Protein AF-A0AA88XK25-F1 (afdb_monomer)

Mean predicted aligned error: 12.65 Å

Sequence (326 aa):
MGSEFLQSARGGDDGVQVFMLKKVAKYQMLDHLKAALVYSKVYHSYWSSNWEAVCRFFSVGDEVIRRVVFERRKLNAQNHTCTHMKVLGNHFKGSLVPPEKLRFDFADEKPVKPDEAEENLAILNKQIEDELDVFSKEVKLKEAKRVKGLRVVPEEFYPDPVRVVAIENDTWLSLSTKLCGVTDISNTREAAAFALLSEKGVAKDISRVTAVTKACAFKAKELAYSLEQEVHEASTAQGSRQLEDKEISVMANIPTADKADLKAKILLLRHIGIKENKKIAHENIVKAVKVLSEMADLLVEKSSVFSNVSVGSDTAATREAVVGVI

Radius of gyration: 30.41 Å; Cα contacts (8 Å, |Δi|>4): 501; chains: 1; bounding box: 66×51×95 Å

Foldseek 3Di:
DDPPDQFACPQQEQGWWKWKDQPVDIGTDRGHDPPPDDDDPDDDDDDDDDDDRPDDDDDPPGDIDIDTPVVFLLLQQLQVLLVLQQADEDAWQGKHRGSQKIKTKYFAQDDDDPVNNVVSQVSSVVQLVVFKFKDKDWDAPVVLVPQPLEDENPPDDADPGWMWMDTRDPSNNDNSIYGDPGHHDGISPSQVAKFWQDWDDPDNRMIMTMIGTDPLRVVQAVLLVVLVVVLVVLVPPPDDPQDDCVSVVNSNSHGPVSNPVSVVSNVVSNVVNVVVVVVLLVVLLVQLLVVVQVVVVVCVPPVDDDDDRPSPPSVVSNVNSVVVND

Organism: NCBI:txid1293975

Solvent-accessible surface area (backbone atoms only — not comparable to full-atom values): 18667 Å² total; per-residue (Å²): 136,81,85,84,76,83,55,54,42,46,95,25,42,62,31,46,45,34,30,45,31,41,101,87,50,86,44,82,40,75,62,29,65,77,93,68,87,67,84,86,81,77,79,89,80,90,82,77,98,82,71,88,80,78,84,72,85,85,57,96,87,64,69,66,46,79,44,74,50,61,70,54,48,51,38,22,8,32,34,44,41,55,68,45,42,68,51,86,67,87,41,56,75,50,43,43,17,43,65,76,35,27,34,38,31,21,44,41,94,59,82,82,49,71,70,56,52,50,52,36,50,50,52,40,52,46,46,31,74,66,49,30,45,41,40,72,48,79,42,51,49,79,59,54,75,66,41,58,56,56,44,68,52,87,92,60,89,80,60,79,66,32,34,40,33,19,45,69,44,86,80,39,75,36,80,36,14,29,68,48,92,62,70,59,50,63,33,36,44,75,28,74,37,74,30,52,33,44,75,45,76,79,51,91,48,27,36,34,40,33,32,23,42,32,72,50,16,50,52,15,51,51,50,42,52,53,50,50,49,54,52,50,52,45,68,67,44,92,63,76,67,60,78,56,73,62,63,60,57,50,56,62,59,18,34,50,85,57,42,63,58,53,50,51,53,53,52,51,51,43,54,51,36,53,52,50,51,52,49,52,50,51,52,34,26,54,53,32,31,51,58,50,47,63,46,56,66,52,43,78,82,37,99,73,86,88,86,84,76,93,48,83,90,48,62,63,23,54,53,52,21,54,66,75,66,109

InterPro domains:
  IPR012947 Threonyl/alanyl tRNA synthetase, SAD [PF07973] (162-209)
  IPR012947 Threonyl/alanyl tRNA synthetase, SAD [SM00863] (162-210)
  IPR018163 Threonyl/alanyl tRNA synthetase, class II-like, putative editing domain superfamily [SSF55186] (72-214)
  IPR018165 Alanyl-tRNA synthetase, class IIc, core domain [PS50860] (12-223)
  IPR050058 Alanine--tRNA ligase [PTHR11777] (57-323)

pLDDT: mean 75.77, std 19.7, range [24.25, 95.94]

Secondary structure (DSSP, 8-state):
----PPPPS-TT-----EEEEETTEEEEES-----SS----PPP----SS-----PPP-TT---EEEE-HHHHHHHHHHHHHHHSS-S-SEEEEEE--TT-EEEEEE-SSPPPHHHHHHHHHHHHHHHHTT-BEEEEEE-HHHHTTSTT-B--TT---PSSEEEEEES-TTS-STT-EE--S---SBGGGG--EEEEEEEEEETTEEEEEEEEHHHHHHHHHHHHHHHHHHHHHHHSSS-----HHHHHHTTTS-HHHHHHHHHHHHHHHHHHHHHHHHHHHHHHHHHHHHHHHHHHHHTT-S--------TT-HHHHHHHHHHH-

Structure (mmCIF, N/CA/C/O backbone):
data_AF-A0AA88XK25-F1
#
_entry.id   AF-A0AA88XK25-F1
#
loop_
_atom_site.group_PDB
_atom_site.id
_atom_site.type_symbol
_atom_site.label_atom_id
_atom_site.label_alt_id
_atom_site.label_comp_id
_atom_site.label_asym_id
_atom_site.label_entity_id
_atom_site.label_seq_id
_atom_site.pdbx_PDB_ins_code
_atom_site.Cartn_x
_atom_site.Cartn_y
_atom_site.Cartn_z
_atom_site.occupancy
_atom_site.B_iso_or_equiv
_atom_site.auth_seq_id
_atom_site.auth_comp_id
_atom_site.auth_asym_id
_atom_site.auth_atom_id
_atom_site.pdbx_PDB_model_num
ATOM 1 N N . MET A 1 1 ? 6.879 -6.515 -34.552 1.00 24.25 1 MET A N 1
ATOM 2 C CA . MET A 1 1 ? 7.018 -7.791 -33.817 1.00 24.25 1 MET A CA 1
ATOM 3 C C . MET A 1 1 ? 7.778 -7.486 -32.539 1.00 24.25 1 MET A C 1
ATOM 5 O O . MET A 1 1 ? 8.965 -7.206 -32.618 1.00 24.25 1 MET A O 1
ATOM 9 N N . GLY A 1 2 ? 7.075 -7.378 -31.410 1.00 25.28 2 GLY A N 1
ATOM 10 C CA . GLY A 1 2 ? 7.691 -7.049 -30.123 1.00 25.28 2 GLY A CA 1
ATOM 11 C C . GLY A 1 2 ? 8.462 -8.247 -29.580 1.00 25.28 2 GLY A C 1
ATOM 12 O O . GLY A 1 2 ? 7.964 -9.369 -29.615 1.00 25.28 2 GLY A O 1
ATOM 13 N N . SER A 1 3 ? 9.686 -8.026 -29.118 1.00 24.48 3 SER A N 1
ATOM 14 C CA . SER A 1 3 ? 10.476 -9.028 -28.414 1.00 24.48 3 SER A CA 1
ATOM 15 C C . SER A 1 3 ? 9.829 -9.329 -27.057 1.00 24.48 3 SER A C 1
ATOM 17 O O . SER A 1 3 ? 9.927 -8.551 -26.110 1.00 24.48 3 SER A O 1
ATOM 19 N N . GLU A 1 4 ? 9.140 -10.465 -26.939 1.00 32.78 4 GLU A N 1
ATOM 20 C CA . GLU A 1 4 ? 8.631 -10.954 -25.653 1.00 32.78 4 GLU A CA 1
ATOM 21 C C . GLU A 1 4 ? 9.790 -11.512 -24.815 1.00 32.78 4 GLU A C 1
ATOM 23 O O . GLU A 1 4 ? 10.072 -12.711 -24.794 1.00 32.78 4 GLU A O 1
ATOM 28 N N . PHE A 1 5 ? 10.504 -10.626 -24.121 1.00 37.84 5 PHE A N 1
ATOM 29 C CA . PHE A 1 5 ? 11.516 -11.032 -23.152 1.00 37.84 5 PHE A CA 1
ATOM 30 C C . PHE A 1 5 ? 10.856 -11.714 -21.944 1.00 37.84 5 PHE A C 1
ATOM 32 O O . PHE A 1 5 ? 9.930 -11.173 -21.326 1.00 37.84 5 PHE A O 1
ATOM 39 N N . LEU A 1 6 ? 11.356 -12.909 -21.607 1.00 42.84 6 LEU A N 1
ATOM 40 C CA . LEU A 1 6 ? 11.065 -13.599 -20.353 1.00 42.84 6 LEU A CA 1
ATOM 41 C C . LEU A 1 6 ? 11.771 -12.871 -19.216 1.00 42.84 6 LEU A C 1
ATOM 43 O O . LEU A 1 6 ? 12.989 -12.693 -19.241 1.00 42.84 6 LEU A O 1
ATOM 47 N N . GLN A 1 7 ? 11.002 -12.470 -18.214 1.00 44.25 7 GLN A N 1
ATOM 48 C CA . GLN A 1 7 ? 11.531 -11.747 -17.077 1.00 44.25 7 GLN A CA 1
ATOM 49 C C . GLN A 1 7 ? 11.913 -12.712 -15.948 1.00 44.25 7 GLN A C 1
ATOM 51 O O . GLN A 1 7 ? 11.076 -13.431 -15.401 1.00 44.25 7 GLN A O 1
ATOM 56 N N . SER A 1 8 ? 13.205 -12.723 -15.610 1.00 46.72 8 SER A N 1
ATOM 57 C CA . SER A 1 8 ? 13.719 -13.389 -14.410 1.00 46.72 8 SER A CA 1
ATOM 58 C C . SER A 1 8 ? 13.420 -12.567 -13.155 1.00 46.72 8 SER A C 1
ATOM 60 O O . SER A 1 8 ? 13.473 -11.342 -13.245 1.00 46.72 8 SER A O 1
ATOM 62 N N . ALA A 1 9 ? 13.221 -13.209 -12.000 1.00 52.78 9 ALA A N 1
ATOM 63 C CA . ALA A 1 9 ? 13.110 -12.533 -10.705 1.00 52.78 9 ALA A CA 1
ATOM 64 C C . ALA A 1 9 ? 14.393 -11.725 -10.425 1.00 52.78 9 ALA A C 1
ATOM 66 O O . ALA A 1 9 ? 15.447 -12.289 -10.118 1.00 52.78 9 ALA A O 1
ATOM 67 N N . ARG A 1 10 ? 14.333 -10.405 -10.639 1.00 55.81 10 ARG A N 1
ATOM 68 C CA . ARG A 1 10 ? 15.427 -9.430 -10.474 1.00 55.81 10 ARG A CA 1
ATOM 69 C C . ARG A 1 10 ? 14.846 -8.044 -10.215 1.00 55.81 10 ARG A C 1
ATOM 71 O O . ARG A 1 10 ? 13.686 -7.798 -10.530 1.00 55.81 10 ARG A O 1
ATOM 78 N N . GLY A 1 11 ? 15.653 -7.138 -9.657 1.00 54.38 11 GLY A N 1
ATOM 79 C CA . GLY A 1 11 ? 15.261 -5.736 -9.461 1.00 54.38 11 GLY A CA 1
ATOM 80 C C . GLY A 1 11 ? 14.027 -5.542 -8.570 1.00 54.38 11 GLY A C 1
ATOM 81 O O . GLY A 1 11 ? 13.397 -4.490 -8.631 1.00 54.38 11 GLY A O 1
ATOM 82 N N . GLY A 1 12 ? 13.673 -6.556 -7.773 1.00 54.69 12 GLY A N 1
ATOM 83 C CA . GLY A 1 12 ? 12.488 -6.596 -6.922 1.00 54.69 12 GLY A CA 1
ATOM 84 C C . GLY A 1 12 ? 11.232 -7.219 -7.525 1.00 54.69 12 GLY A C 1
ATOM 85 O O . GLY A 1 12 ? 10.252 -7.377 -6.812 1.00 54.69 12 GLY A O 1
ATOM 86 N N . ASP A 1 13 ? 11.223 -7.625 -8.791 1.00 54.81 13 ASP A N 1
ATOM 87 C CA . ASP A 1 13 ? 10.121 -8.443 -9.310 1.00 54.81 13 ASP A CA 1
ATOM 88 C C . ASP A 1 13 ? 10.152 -9.853 -8.703 1.00 54.81 13 ASP A C 1
ATOM 90 O O . ASP A 1 13 ? 11.222 -10.458 -8.589 1.00 54.81 13 ASP A O 1
ATOM 94 N N . ASP A 1 14 ? 8.984 -10.401 -8.365 1.00 52.62 14 ASP A N 1
ATOM 95 C CA . ASP A 1 14 ? 8.822 -11.774 -7.863 1.00 52.62 14 ASP A CA 1
ATOM 96 C C . ASP A 1 14 ? 8.784 -12.807 -9.015 1.00 52.62 14 ASP A C 1
ATOM 98 O O . ASP A 1 14 ? 8.150 -13.859 -8.930 1.00 52.62 14 ASP A O 1
ATOM 102 N N . GLY A 1 15 ? 9.455 -12.468 -10.123 1.00 51.75 15 GLY A N 1
ATOM 103 C CA . GLY A 1 15 ? 9.558 -13.242 -11.356 1.00 51.75 15 GLY A CA 1
ATOM 104 C C . GLY A 1 15 ? 8.255 -13.302 -12.145 1.00 51.75 15 GLY A C 1
ATOM 105 O O . GLY A 1 15 ? 7.206 -12.896 -11.678 1.00 51.75 15 GLY A O 1
ATOM 106 N N . VAL A 1 16 ? 8.286 -13.848 -13.359 1.00 50.00 16 VAL A N 1
ATOM 107 C CA . VAL A 1 16 ? 7.065 -14.192 -14.104 1.00 50.00 16 VAL A CA 1
ATOM 108 C C . VAL A 1 16 ? 6.777 -15.676 -13.920 1.00 50.00 16 VAL A C 1
ATOM 110 O O . VAL A 1 16 ? 7.623 -16.500 -14.242 1.00 50.00 16 VAL A O 1
ATOM 113 N N . GLN A 1 17 ? 5.580 -16.065 -13.483 1.00 47.03 17 GLN A N 1
ATOM 114 C CA . GLN A 1 17 ? 5.229 -17.488 -13.508 1.00 47.03 17 GLN A CA 1
ATOM 115 C C . GLN A 1 17 ? 5.221 -17.990 -14.955 1.00 47.03 17 GLN A C 1
ATOM 117 O O . GLN A 1 17 ? 4.467 -17.485 -15.795 1.00 47.03 17 GLN A O 1
ATOM 122 N N . VAL A 1 18 ? 6.082 -18.970 -15.245 1.00 43.12 18 VAL A N 1
ATOM 123 C CA . VAL A 1 18 ? 6.148 -19.602 -16.565 1.00 43.12 18 VAL A CA 1
ATOM 124 C C . VAL A 1 18 ? 5.899 -21.084 -16.436 1.00 43.12 18 VAL A C 1
ATOM 126 O O . VAL A 1 18 ? 6.506 -21.773 -15.623 1.00 43.12 18 VAL A O 1
ATOM 129 N N . PHE A 1 19 ? 5.030 -21.594 -17.291 1.00 41.69 19 PHE A N 1
ATOM 130 C CA . PHE A 1 19 ? 4.849 -23.026 -17.444 1.00 41.69 19 PHE A CA 1
ATOM 131 C C . PHE A 1 19 ? 5.708 -23.492 -18.609 1.00 41.69 19 PHE A C 1
ATOM 133 O O . PHE A 1 19 ? 5.646 -22.901 -19.689 1.00 41.69 19 PHE A O 1
ATOM 140 N N . MET A 1 20 ? 6.495 -24.544 -18.395 1.00 41.53 20 MET A N 1
ATOM 141 C CA . MET A 1 20 ? 7.164 -25.257 -19.477 1.00 41.53 20 MET A CA 1
ATOM 142 C C . MET A 1 20 ? 6.407 -26.559 -19.736 1.00 41.53 20 MET A C 1
ATOM 144 O O . MET A 1 20 ? 6.197 -27.344 -18.818 1.00 41.53 20 MET A O 1
ATOM 148 N N . LEU A 1 21 ? 5.945 -26.789 -20.965 1.00 36.00 21 LEU A N 1
ATOM 149 C CA . LEU A 1 21 ? 5.314 -28.052 -21.357 1.00 36.00 21 LEU A CA 1
ATOM 150 C C . LEU A 1 21 ? 6.290 -28.824 -22.241 1.00 36.00 21 LEU A C 1
ATOM 152 O O . LEU A 1 21 ? 6.684 -28.324 -23.294 1.00 36.00 21 LEU A O 1
ATOM 156 N N . LYS A 1 22 ? 6.644 -30.047 -21.842 1.00 36.28 22 LYS A N 1
ATOM 157 C CA . LYS A 1 22 ? 7.189 -31.043 -22.776 1.00 36.28 22 LYS A CA 1
ATOM 158 C C . LYS A 1 22 ? 5.986 -31.676 -23.476 1.00 36.28 22 LYS A C 1
ATOM 160 O O . LYS A 1 22 ? 4.929 -31.775 -22.859 1.00 36.28 22 LYS A O 1
ATOM 165 N N . LYS A 1 23 ? 6.116 -32.143 -24.722 1.00 35.75 23 LYS A N 1
ATOM 166 C CA . LYS A 1 23 ? 5.020 -32.692 -25.567 1.00 35.75 23 LYS A CA 1
ATOM 167 C C . LYS A 1 23 ? 4.191 -33.847 -24.942 1.00 35.75 23 LYS A C 1
ATOM 169 O O . LYS A 1 23 ? 3.275 -34.346 -25.580 1.00 35.75 23 LYS A O 1
ATOM 174 N N . VAL A 1 24 ? 4.496 -34.256 -23.705 1.00 34.38 24 VAL A N 1
ATOM 175 C CA . VAL A 1 24 ? 3.862 -35.340 -22.939 1.00 34.38 24 VAL A CA 1
ATOM 176 C C . VAL A 1 24 ? 3.493 -34.940 -21.485 1.00 34.38 24 VAL A C 1
ATOM 178 O O . VAL A 1 24 ? 2.922 -35.760 -20.777 1.00 34.38 24 VAL A O 1
ATOM 181 N N . ALA A 1 25 ? 3.805 -33.725 -20.991 1.00 35.25 25 ALA A N 1
ATOM 182 C CA . ALA A 1 25 ? 3.518 -33.317 -19.599 1.00 35.25 25 ALA A CA 1
ATOM 183 C C . ALA A 1 25 ? 3.531 -31.787 -19.360 1.00 35.25 25 ALA A C 1
ATOM 185 O O . ALA A 1 25 ? 4.278 -31.046 -20.006 1.00 35.25 25 ALA A O 1
ATOM 186 N N . LYS A 1 26 ? 2.722 -31.323 -18.390 1.00 33.00 26 LYS A N 1
ATOM 187 C CA . LYS A 1 26 ? 2.572 -29.914 -17.977 1.00 33.00 26 LYS A CA 1
ATOM 188 C C . LYS A 1 26 ? 3.341 -29.621 -16.682 1.00 33.00 26 LYS A C 1
ATOM 190 O O . LYS A 1 26 ? 3.099 -30.296 -15.692 1.00 33.00 26 LYS A O 1
ATOM 195 N N . TYR A 1 27 ? 4.210 -28.601 -16.679 1.00 44.16 27 TYR A N 1
ATOM 196 C CA . TYR A 1 27 ? 5.002 -28.186 -15.507 1.00 44.16 27 TYR A CA 1
ATOM 197 C C . TYR A 1 27 ? 4.805 -26.699 -15.181 1.00 44.16 27 TYR A C 1
ATOM 199 O O . TYR A 1 27 ? 4.721 -25.878 -16.094 1.00 44.16 27 TYR A O 1
ATOM 207 N N . GLN A 1 28 ? 4.768 -26.351 -13.890 1.00 40.06 28 GLN A N 1
ATOM 208 C CA . GLN A 1 28 ? 4.679 -24.977 -13.372 1.00 40.06 28 GLN A CA 1
ATOM 209 C C . GLN A 1 28 ? 6.022 -24.550 -12.763 1.00 40.06 28 GLN A C 1
ATOM 211 O O . GLN A 1 28 ? 6.501 -25.217 -11.850 1.00 40.06 28 GLN A O 1
ATOM 216 N N . MET A 1 29 ? 6.626 -23.449 -13.231 1.00 44.91 29 MET A N 1
ATOM 217 C CA . MET A 1 29 ? 7.725 -22.781 -12.516 1.00 44.91 29 MET A CA 1
ATOM 218 C C . MET A 1 29 ? 7.180 -21.588 -11.736 1.00 44.91 29 MET A C 1
ATOM 220 O O . MET A 1 29 ? 6.550 -20.698 -12.313 1.00 44.91 29 MET A O 1
ATOM 224 N N . LEU A 1 30 ? 7.440 -21.583 -10.428 1.00 43.25 30 LEU A N 1
ATOM 225 C CA . LEU A 1 30 ? 7.008 -20.524 -9.519 1.00 43.25 30 LEU A CA 1
ATOM 226 C C . LEU A 1 30 ? 7.975 -19.325 -9.502 1.00 43.25 30 LEU A C 1
ATOM 228 O O . LEU A 1 30 ? 7.492 -18.220 -9.317 1.00 43.25 30 LEU A O 1
ATOM 232 N N . ASP A 1 31 ? 9.269 -19.517 -9.815 1.00 43.06 31 ASP A N 1
ATOM 233 C CA . ASP A 1 31 ? 10.290 -18.454 -9.865 1.00 43.06 31 ASP A CA 1
ATOM 234 C C . ASP A 1 31 ? 11.343 -18.686 -10.971 1.00 43.06 31 ASP A C 1
ATOM 236 O O . ASP A 1 31 ? 11.833 -19.803 -11.159 1.00 43.06 31 ASP A O 1
ATOM 240 N N . HIS A 1 32 ? 11.760 -17.617 -11.666 1.00 45.66 32 HIS A N 1
ATOM 241 C CA . HIS A 1 32 ? 12.917 -17.621 -12.584 1.00 45.66 32 HIS A CA 1
ATOM 242 C C . HIS A 1 32 ? 14.125 -16.971 -11.922 1.00 45.66 32 HIS A C 1
ATOM 244 O O . HIS A 1 32 ? 14.424 -15.800 -12.169 1.00 45.66 32 HIS A O 1
ATOM 250 N N . LEU A 1 33 ? 14.861 -17.713 -11.105 1.00 35.31 33 LEU A N 1
ATOM 251 C CA . LEU A 1 33 ? 16.245 -17.339 -10.810 1.00 35.31 33 LEU A CA 1
ATOM 252 C C . LEU A 1 33 ? 17.091 -17.586 -12.068 1.00 35.31 33 LEU A C 1
ATOM 254 O O . LEU A 1 33 ? 16.793 -18.498 -12.838 1.00 35.31 33 LEU A O 1
ATOM 258 N N . LYS A 1 34 ? 18.113 -16.748 -12.312 1.00 35.44 34 LYS A N 1
ATOM 259 C CA . LYS A 1 34 ? 19.064 -16.878 -13.435 1.00 35.44 34 LYS A CA 1
ATOM 260 C C . LYS A 1 34 ? 19.342 -18.357 -13.741 1.00 35.44 34 LYS A C 1
ATOM 262 O O . LYS A 1 34 ? 20.007 -19.023 -12.956 1.00 35.44 34 LYS A O 1
ATOM 267 N N . ALA A 1 35 ? 18.911 -18.836 -14.907 1.00 31.94 35 ALA A N 1
ATOM 268 C CA . ALA A 1 35 ? 19.376 -20.090 -15.494 1.00 31.94 35 ALA A CA 1
ATOM 269 C C . ALA A 1 35 ? 20.834 -19.935 -15.978 1.00 31.94 35 ALA A C 1
ATOM 271 O O . ALA A 1 35 ? 21.146 -20.076 -17.154 1.00 31.94 35 ALA A O 1
ATOM 272 N N . ALA A 1 36 ? 21.723 -19.579 -15.054 1.00 27.78 36 ALA A N 1
ATOM 273 C CA . ALA A 1 36 ? 23.160 -19.672 -15.191 1.00 27.78 36 ALA A CA 1
ATOM 274 C C . ALA A 1 36 ? 23.603 -20.677 -14.124 1.00 27.78 36 ALA A C 1
ATOM 276 O O . ALA A 1 36 ? 23.777 -20.310 -12.969 1.00 27.78 36 ALA A O 1
ATOM 277 N N . LEU A 1 37 ? 23.678 -21.952 -14.519 1.00 28.11 37 LEU A N 1
ATOM 278 C CA . LEU A 1 37 ? 24.270 -23.053 -13.751 1.00 28.11 37 LEU A CA 1
ATOM 279 C C . LEU A 1 37 ? 23.891 -23.103 -12.257 1.00 28.11 37 LEU A C 1
ATOM 281 O O . LEU A 1 37 ? 24.722 -22.867 -11.388 1.00 28.11 37 LEU A O 1
ATOM 285 N N . VAL A 1 38 ? 22.669 -23.522 -11.932 1.00 25.47 38 VAL A N 1
ATOM 286 C CA . VAL A 1 38 ? 22.415 -24.137 -10.622 1.00 25.47 38 VAL A CA 1
ATOM 287 C C . VAL A 1 38 ? 21.555 -25.370 -10.841 1.00 25.47 38 VAL A C 1
ATOM 289 O O . VAL A 1 38 ? 20.365 -25.283 -11.138 1.00 25.47 38 VAL A O 1
ATOM 292 N N . TYR A 1 39 ? 22.203 -26.531 -10.731 1.00 28.55 39 TYR A N 1
ATOM 293 C CA . TYR A 1 39 ? 21.558 -27.817 -10.507 1.00 28.55 39 TYR A CA 1
ATOM 294 C C . TYR A 1 39 ? 20.459 -27.644 -9.452 1.00 28.55 39 TYR A C 1
ATOM 296 O O . TYR A 1 39 ? 20.717 -27.172 -8.346 1.00 28.55 39 TYR A O 1
ATOM 304 N N . SER A 1 40 ? 19.226 -27.992 -9.806 1.00 29.03 40 SER A N 1
ATOM 305 C CA . SER A 1 40 ? 18.059 -27.816 -8.951 1.00 29.03 40 SER A CA 1
ATOM 306 C C . SER A 1 40 ? 18.207 -28.583 -7.630 1.00 29.03 40 SER A C 1
ATOM 308 O O . SER A 1 40 ? 18.009 -29.796 -7.576 1.00 29.03 40 SER A O 1
ATOM 310 N N . LYS A 1 41 ? 18.473 -27.864 -6.543 1.00 26.98 41 LYS A N 1
ATOM 311 C CA . LYS A 1 41 ? 17.953 -28.194 -5.213 1.00 26.98 41 LYS A CA 1
ATOM 312 C C . LYS A 1 41 ? 16.918 -27.124 -4.884 1.00 26.98 41 LYS A C 1
ATOM 314 O O . LYS A 1 41 ? 17.249 -26.099 -4.300 1.00 26.98 41 LYS A O 1
ATOM 319 N N . VAL A 1 42 ? 15.680 -27.323 -5.337 1.00 29.88 42 VAL A N 1
ATOM 320 C CA . VAL A 1 42 ? 14.558 -26.469 -4.925 1.00 29.88 42 VAL A CA 1
ATOM 321 C C . VAL A 1 42 ? 13.892 -27.109 -3.715 1.00 29.88 42 VAL A C 1
ATOM 323 O O . VAL A 1 42 ? 13.572 -28.296 -3.709 1.00 29.88 42 VAL A O 1
ATOM 326 N N . TYR A 1 43 ? 13.773 -26.284 -2.682 1.00 25.72 43 TYR A N 1
ATOM 327 C CA . TYR A 1 43 ? 13.234 -26.575 -1.368 1.00 25.72 43 TYR A CA 1
ATOM 328 C C . TYR A 1 43 ? 11.772 -27.035 -1.420 1.00 25.72 43 TYR A C 1
ATOM 330 O O . TYR A 1 43 ? 10.933 -26.450 -2.098 1.00 25.72 43 TYR A O 1
ATOM 338 N N . HIS A 1 44 ? 11.479 -28.054 -0.613 1.00 27.91 44 HIS A N 1
ATOM 339 C CA . HIS A 1 44 ? 10.155 -28.317 -0.063 1.00 27.91 44 HIS A CA 1
ATOM 340 C C . HIS A 1 44 ? 9.804 -27.204 0.930 1.00 27.91 44 HIS A C 1
ATOM 342 O O . HIS A 1 44 ? 10.580 -26.958 1.853 1.00 27.91 44 HIS A O 1
ATOM 348 N N . SER A 1 45 ? 8.630 -26.584 0.804 1.00 27.06 45 SER A N 1
ATOM 349 C CA . SER A 1 45 ? 7.645 -26.530 1.898 1.00 27.06 45 SER A CA 1
ATOM 350 C C . SER A 1 45 ? 6.405 -25.709 1.519 1.00 27.06 45 SER A C 1
ATOM 352 O O . SER A 1 45 ? 6.493 -24.529 1.206 1.00 27.06 45 SER A O 1
ATOM 354 N N . TYR A 1 46 ? 5.257 -26.385 1.644 1.00 26.88 46 TYR A N 1
ATOM 355 C CA . TYR A 1 46 ? 3.873 -25.896 1.671 1.00 26.88 46 TYR A CA 1
ATOM 356 C C . TYR A 1 46 ? 3.281 -25.336 0.365 1.00 26.88 46 TYR A C 1
ATOM 358 O O . TYR A 1 46 ? 3.755 -24.350 -0.176 1.00 26.88 46 TYR A O 1
ATOM 366 N N . TRP A 1 47 ? 2.215 -25.988 -0.127 1.00 28.14 47 TRP A N 1
ATOM 367 C CA . TRP A 1 47 ? 0.844 -25.458 -0.276 1.00 28.14 47 TRP A CA 1
ATOM 368 C C . TRP A 1 47 ? -0.074 -26.534 -0.927 1.00 28.14 47 TRP A C 1
ATOM 370 O O . TRP A 1 47 ? 0.223 -27.068 -1.989 1.00 28.14 47 TRP A O 1
ATOM 380 N N . SER A 1 48 ? -1.172 -26.860 -0.228 1.00 27.86 48 SER A N 1
ATOM 381 C CA . SER A 1 48 ? -2.413 -27.574 -0.622 1.00 27.86 48 SER A CA 1
ATOM 382 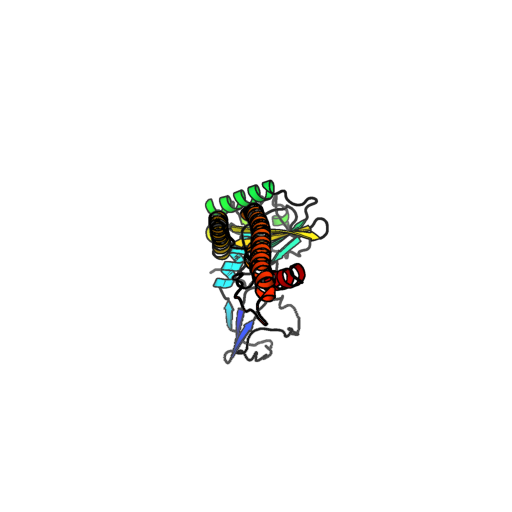C C . SER A 1 48 ? -2.378 -28.837 -1.523 1.00 27.86 48 SER A C 1
ATOM 384 O O . SER A 1 48 ? -2.329 -28.770 -2.749 1.00 27.86 48 SER A O 1
ATOM 386 N N . SER A 1 49 ? -2.559 -29.980 -0.859 1.00 30.75 49 SER A N 1
ATOM 387 C CA . SER A 1 49 ? -3.360 -31.199 -1.120 1.00 30.75 49 SER A CA 1
ATOM 388 C C . SER A 1 49 ? -3.786 -31.724 -2.507 1.00 30.75 49 SER A C 1
ATOM 390 O O . SER A 1 49 ? -4.493 -32.720 -2.485 1.00 30.75 49 SER A O 1
ATOM 392 N N . ASN A 1 50 ? -3.440 -31.179 -3.680 1.00 32.78 50 ASN A N 1
ATOM 393 C CA . ASN A 1 50 ? -3.951 -31.757 -4.950 1.00 32.78 50 ASN A CA 1
ATOM 394 C C . ASN A 1 50 ? -3.024 -31.687 -6.178 1.00 32.78 50 ASN A C 1
ATOM 396 O O . ASN A 1 50 ? -3.492 -31.814 -7.309 1.00 32.78 50 ASN A O 1
ATOM 400 N N . TRP A 1 51 ? -1.711 -31.540 -5.994 1.00 32.47 51 TRP A N 1
ATOM 401 C CA . TRP A 1 51 ? -0.771 -31.567 -7.119 1.00 32.47 51 TRP A CA 1
ATOM 402 C C . TRP A 1 51 ? 0.443 -32.436 -6.793 1.00 32.47 51 TRP A C 1
ATOM 404 O O . TRP A 1 51 ? 1.310 -32.045 -6.014 1.00 32.47 51 TRP A O 1
ATOM 414 N N . GLU A 1 52 ? 0.523 -33.620 -7.407 1.00 30.81 52 GLU A N 1
ATOM 415 C CA . GLU A 1 52 ? 1.777 -34.370 -7.481 1.00 30.81 52 GLU A CA 1
ATOM 416 C C . GLU A 1 52 ? 2.759 -33.570 -8.343 1.00 30.81 52 GLU A C 1
ATOM 418 O O . GLU A 1 52 ? 2.649 -33.510 -9.571 1.00 30.81 52 GLU A O 1
ATOM 423 N N . ALA A 1 53 ? 3.734 -32.925 -7.703 1.00 37.94 53 ALA A N 1
ATOM 424 C CA . ALA A 1 53 ? 4.882 -32.376 -8.402 1.00 37.94 53 ALA A CA 1
ATOM 425 C C . ALA A 1 53 ? 5.728 -33.543 -8.934 1.00 37.94 53 ALA A C 1
ATOM 427 O O . ALA A 1 53 ? 6.641 -34.031 -8.270 1.00 37.94 53 ALA A O 1
ATOM 428 N N . VAL A 1 54 ? 5.427 -34.015 -10.146 1.00 36.59 54 VAL A N 1
ATOM 429 C CA . VAL A 1 54 ? 6.302 -34.951 -10.854 1.00 36.59 54 VAL A CA 1
ATOM 430 C C . VAL A 1 54 ? 7.534 -34.164 -11.300 1.00 36.59 54 VAL A C 1
ATOM 432 O O . VAL A 1 54 ? 7.555 -33.583 -12.381 1.00 36.59 54 VAL A O 1
ATOM 435 N N . CYS A 1 55 ? 8.575 -34.111 -10.472 1.00 40.78 55 CYS A N 1
ATOM 436 C CA . CYS A 1 55 ? 9.865 -33.550 -10.866 1.00 40.78 55 CYS A CA 1
ATOM 437 C C . CYS A 1 55 ? 10.508 -34.457 -11.926 1.00 40.78 55 CYS A C 1
ATOM 439 O O . CYS A 1 55 ? 11.200 -35.418 -11.595 1.00 40.78 55 CYS A O 1
ATOM 441 N N . ARG A 1 56 ? 10.279 -34.175 -13.215 1.00 51.09 56 ARG A N 1
ATOM 442 C CA . ARG A 1 56 ? 11.108 -34.725 -14.297 1.00 51.09 56 ARG A CA 1
ATOM 443 C C . ARG A 1 56 ? 12.164 -33.698 -14.675 1.00 51.09 56 ARG A C 1
ATOM 445 O O . ARG A 1 56 ? 11.856 -32.524 -14.860 1.00 51.09 56 ARG A O 1
ATOM 452 N N . PHE A 1 57 ? 13.405 -34.152 -14.778 1.00 58.62 57 PHE A N 1
ATOM 453 C CA . PHE A 1 57 ? 14.536 -33.317 -15.160 1.00 58.62 57 PHE A CA 1
ATOM 454 C C . PHE A 1 57 ? 14.468 -32.960 -16.651 1.00 58.62 57 PHE A C 1
ATOM 456 O O . PHE A 1 57 ? 14.116 -33.803 -17.479 1.00 58.62 57 PHE A O 1
ATOM 463 N N . PHE A 1 58 ? 14.818 -31.717 -16.987 1.00 66.19 58 PHE A N 1
ATOM 464 C CA . PHE A 1 58 ? 15.076 -31.302 -18.366 1.00 66.19 58 PHE A CA 1
ATOM 465 C C . PHE A 1 58 ? 16.479 -31.739 -18.782 1.00 66.19 58 PHE A C 1
ATOM 467 O O . PHE A 1 58 ? 17.414 -31.674 -17.984 1.00 66.19 58 PHE A O 1
ATOM 474 N N . SER A 1 59 ? 16.628 -32.148 -20.037 1.00 76.06 59 SER A N 1
ATOM 475 C CA . SER A 1 59 ? 17.933 -32.378 -20.660 1.00 76.06 59 SER A CA 1
ATOM 476 C C . SER A 1 59 ? 18.227 -31.301 -21.700 1.00 76.06 59 SER A C 1
ATOM 478 O O . SER A 1 59 ? 17.314 -30.737 -22.306 1.00 76.06 59 SER A O 1
ATOM 480 N N . VAL A 1 60 ? 19.511 -31.004 -21.919 1.00 74.44 60 VAL A N 1
ATOM 481 C CA . VAL A 1 60 ? 19.929 -30.138 -23.031 1.00 74.44 60 VAL A CA 1
ATOM 482 C C . VAL A 1 60 ? 19.420 -30.753 -24.337 1.00 74.44 60 VAL A C 1
ATOM 484 O O . VAL A 1 60 ? 19.639 -31.935 -24.584 1.00 74.44 60 VAL A O 1
ATOM 487 N N . GLY A 1 61 ? 18.723 -29.955 -25.149 1.00 76.69 61 GLY A N 1
ATOM 488 C CA . GLY A 1 61 ? 18.075 -30.409 -26.385 1.00 76.69 61 GLY A CA 1
ATOM 489 C C . GLY A 1 61 ? 16.583 -30.733 -26.252 1.00 76.69 61 GLY A C 1
ATOM 490 O O . GLY A 1 61 ? 15.938 -30.976 -27.267 1.00 76.69 61 GLY A O 1
ATOM 491 N N . ASP A 1 62 ? 16.007 -30.694 -25.045 1.00 75.25 62 ASP A N 1
ATOM 492 C CA . ASP A 1 62 ? 14.562 -30.859 -24.870 1.00 75.25 62 ASP A CA 1
ATOM 493 C C . ASP A 1 62 ? 13.770 -29.695 -25.489 1.00 75.25 62 ASP A C 1
ATOM 495 O O . ASP A 1 62 ? 14.004 -28.520 -25.191 1.00 75.25 62 ASP A O 1
ATOM 499 N N . GLU A 1 63 ? 12.757 -30.027 -26.293 1.00 72.69 63 GLU A N 1
ATOM 500 C CA . GLU A 1 63 ? 11.750 -29.060 -26.727 1.00 72.69 63 GLU A CA 1
ATOM 501 C C . GLU A 1 63 ? 10.798 -28.718 -25.576 1.00 72.69 63 GLU A C 1
ATOM 503 O O . GLU A 1 63 ? 10.191 -29.596 -24.951 1.00 72.69 63 GLU A O 1
ATOM 508 N N . VAL A 1 64 ? 10.628 -27.418 -25.330 1.00 71.69 64 VAL A N 1
ATOM 509 C CA . VAL A 1 64 ? 9.752 -26.893 -24.280 1.00 71.69 64 VAL A CA 1
ATOM 510 C C . VAL A 1 64 ? 8.846 -25.795 -24.825 1.00 71.69 64 VAL A C 1
ATOM 512 O O . VAL A 1 64 ? 9.293 -24.871 -25.503 1.00 71.69 64 VAL A O 1
ATOM 515 N N . ILE A 1 65 ? 7.559 -25.863 -24.488 1.00 66.88 65 ILE A N 1
ATOM 516 C CA . ILE A 1 65 ? 6.594 -24.787 -24.738 1.00 66.88 65 ILE A CA 1
ATOM 517 C C . ILE A 1 65 ? 6.567 -23.893 -23.512 1.00 66.88 65 ILE A C 1
ATOM 519 O O . ILE A 1 65 ? 6.258 -24.371 -22.427 1.00 66.88 65 ILE A O 1
ATOM 523 N N . ARG A 1 66 ? 6.830 -22.600 -23.682 1.00 63.75 66 ARG A N 1
ATOM 524 C CA . ARG A 1 66 ? 6.816 -21.620 -22.590 1.00 63.75 66 ARG A CA 1
ATOM 525 C C . ARG A 1 66 ? 5.480 -20.886 -22.580 1.00 63.75 66 ARG A C 1
ATOM 527 O O . ARG A 1 66 ? 5.023 -20.440 -23.628 1.00 63.75 66 ARG A O 1
ATOM 534 N N . ARG A 1 67 ? 4.857 -20.740 -21.412 1.00 69.12 67 ARG A N 1
ATOM 535 C CA . ARG A 1 67 ? 3.645 -19.924 -21.230 1.00 69.12 67 ARG A CA 1
ATOM 536 C C . ARG A 1 67 ? 3.835 -18.939 -20.100 1.00 69.12 67 ARG A C 1
ATOM 538 O O . ARG A 1 67 ? 4.191 -19.365 -19.012 1.00 69.12 67 ARG A O 1
ATOM 545 N N . VAL A 1 68 ? 3.549 -17.672 -20.354 1.00 75.50 68 VAL A N 1
ATOM 546 C CA . VAL A 1 68 ? 3.585 -16.586 -19.371 1.00 75.50 68 VAL A CA 1
ATOM 547 C C . VAL A 1 68 ? 2.179 -16.354 -18.818 1.00 75.50 68 VAL A C 1
ATOM 549 O O . VAL A 1 68 ? 1.221 -16.321 -19.587 1.00 75.50 68 VAL A O 1
ATOM 552 N N . VAL A 1 69 ? 2.053 -16.168 -17.501 1.00 81.75 69 VAL A N 1
ATOM 553 C CA . VAL A 1 69 ? 0.812 -15.661 -16.887 1.00 81.75 69 VAL A CA 1
ATOM 554 C C . VAL A 1 69 ? 0.781 -14.137 -17.032 1.00 81.75 69 VAL A C 1
ATOM 556 O O . VAL A 1 69 ? 1.367 -13.408 -16.226 1.00 81.75 69 VAL A O 1
ATOM 559 N N . PHE A 1 70 ? 0.150 -13.649 -18.100 1.00 83.25 70 PHE A N 1
ATOM 560 C CA . PHE A 1 70 ? 0.165 -12.229 -18.463 1.00 83.25 70 PHE A CA 1
ATOM 561 C C . PHE A 1 70 ? -0.566 -11.342 -17.452 1.00 83.25 70 PHE A C 1
ATOM 563 O O . PHE A 1 70 ? -0.130 -10.220 -17.205 1.00 83.25 70 PHE A O 1
ATOM 570 N N . GLU A 1 71 ? -1.620 -11.848 -16.816 1.00 86.75 71 GLU A N 1
ATOM 571 C CA . GLU A 1 71 ? -2.369 -11.136 -15.779 1.00 86.75 71 GLU A CA 1
ATOM 572 C C . GLU A 1 71 ? -1.461 -10.806 -14.595 1.00 86.75 71 GLU A C 1
ATOM 574 O O . GLU A 1 71 ? -1.406 -9.662 -14.146 1.00 86.75 71 GLU A O 1
ATOM 579 N N . ARG A 1 72 ? -0.676 -11.793 -14.147 1.00 84.88 72 ARG A N 1
ATOM 580 C CA . ARG A 1 72 ? 0.293 -11.620 -13.063 1.00 84.88 72 ARG A CA 1
ATOM 581 C C . ARG A 1 72 ? 1.389 -10.634 -13.460 1.00 84.88 72 ARG A C 1
ATOM 583 O O . ARG A 1 72 ? 1.676 -9.710 -12.709 1.00 84.88 72 ARG A O 1
ATOM 590 N N . ARG A 1 73 ? 1.945 -10.774 -14.671 1.00 85.69 73 ARG A N 1
ATOM 591 C CA . ARG A 1 73 ? 2.955 -9.840 -15.203 1.00 85.69 73 ARG A CA 1
ATOM 592 C C . ARG A 1 73 ? 2.436 -8.402 -15.237 1.00 85.69 73 ARG A C 1
ATOM 594 O O . ARG A 1 73 ? 3.180 -7.486 -14.905 1.00 85.69 73 ARG A O 1
ATOM 601 N N . LYS A 1 74 ? 1.171 -8.200 -15.616 1.00 89.50 74 LYS A N 1
ATOM 602 C CA . LYS A 1 74 ? 0.548 -6.873 -15.656 1.00 89.50 74 LYS A CA 1
ATOM 603 C C . LYS A 1 74 ? 0.416 -6.263 -14.260 1.00 89.50 74 LYS A C 1
ATOM 605 O O . LYS A 1 74 ? 0.722 -5.087 -14.100 1.00 89.50 74 LYS A O 1
ATOM 610 N N . LEU A 1 75 ? -0.003 -7.044 -13.263 1.00 90.44 75 LEU A N 1
ATOM 611 C CA . LEU A 1 75 ? -0.095 -6.577 -11.873 1.00 90.44 75 LEU A CA 1
ATOM 612 C C . LEU A 1 75 ? 1.286 -6.213 -11.308 1.00 90.44 75 LEU A C 1
ATOM 614 O O . LEU A 1 75 ? 1.443 -5.156 -10.698 1.00 90.44 75 LEU A O 1
ATOM 618 N N . ASN A 1 76 ? 2.306 -7.026 -11.590 1.00 89.69 76 ASN A N 1
ATOM 619 C CA . ASN A 1 76 ? 3.682 -6.723 -11.191 1.00 89.69 76 ASN A CA 1
ATOM 620 C C . ASN A 1 76 ? 4.194 -5.449 -11.862 1.00 89.69 76 ASN A C 1
ATOM 622 O O . ASN A 1 76 ? 4.774 -4.607 -11.190 1.00 89.69 76 ASN A O 1
ATOM 626 N N . ALA A 1 77 ? 3.948 -5.278 -13.165 1.00 91.31 77 ALA A N 1
ATOM 627 C CA . ALA A 1 77 ? 4.352 -4.083 -13.901 1.00 91.31 77 ALA A CA 1
ATOM 628 C C . ALA A 1 77 ? 3.699 -2.811 -13.334 1.00 91.31 77 ALA A C 1
ATOM 630 O O . ALA A 1 77 ? 4.369 -1.793 -13.193 1.00 91.31 77 ALA A O 1
ATOM 631 N N . GLN A 1 78 ? 2.421 -2.884 -12.940 1.00 92.19 78 GLN A N 1
ATOM 632 C CA . GLN A 1 78 ? 1.708 -1.787 -12.270 1.00 92.19 78 GLN A CA 1
ATOM 633 C C . GLN A 1 78 ? 2.389 -1.408 -10.952 1.00 92.19 78 GLN A C 1
ATOM 635 O O . GLN A 1 78 ? 2.759 -0.252 -10.747 1.00 92.19 78 GLN A O 1
ATOM 640 N N . ASN A 1 79 ? 2.630 -2.398 -10.092 1.00 91.94 79 ASN A N 1
ATOM 641 C CA . ASN A 1 79 ? 3.328 -2.200 -8.825 1.00 91.94 79 ASN A CA 1
ATOM 642 C C . ASN A 1 79 ? 4.763 -1.692 -9.029 1.00 91.94 79 ASN A C 1
ATOM 644 O O . ASN A 1 79 ? 5.217 -0.820 -8.288 1.00 91.94 79 ASN A O 1
ATOM 648 N N . HIS A 1 80 ? 5.469 -2.197 -10.041 1.00 90.19 80 HIS A N 1
ATOM 649 C CA . HIS A 1 80 ? 6.844 -1.823 -10.333 1.00 90.19 80 HIS A CA 1
ATOM 650 C C . HIS A 1 80 ? 6.960 -0.379 -10.807 1.00 90.19 80 HIS A C 1
ATOM 652 O O . HIS A 1 80 ? 7.774 0.369 -10.268 1.00 90.19 80 HIS A O 1
ATOM 658 N N 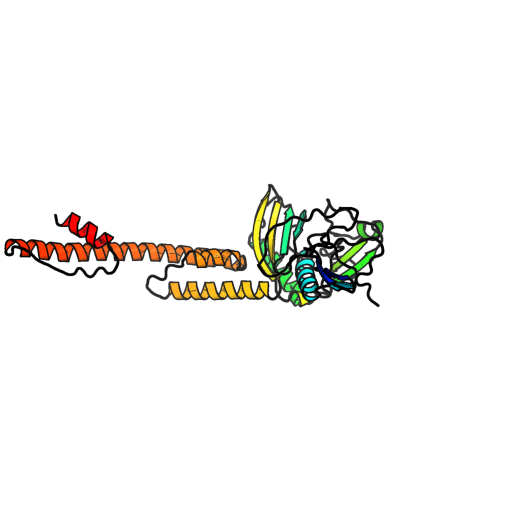. THR A 1 81 ? 6.116 0.049 -11.746 1.00 90.75 81 THR A N 1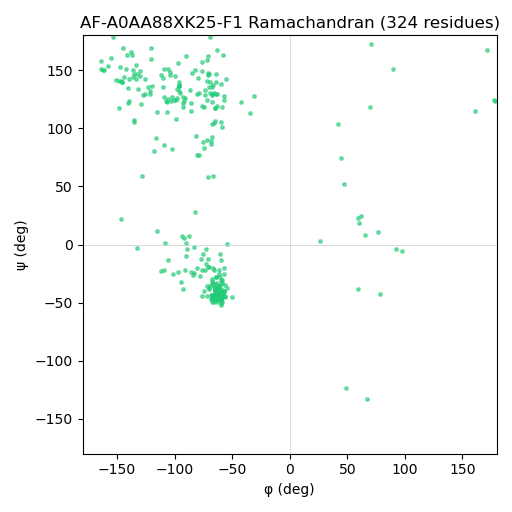
ATOM 659 C CA . THR A 1 81 ? 6.137 1.434 -12.221 1.00 90.75 81 THR A CA 1
ATOM 660 C C . THR A 1 81 ? 5.820 2.416 -11.102 1.00 90.75 81 THR A C 1
ATOM 662 O O . THR A 1 81 ? 6.486 3.445 -11.004 1.00 90.75 81 THR A O 1
ATOM 665 N N . CYS A 1 82 ? 4.915 2.073 -10.180 1.00 89.62 82 CYS A N 1
ATOM 666 C CA . CYS A 1 82 ? 4.678 2.895 -8.996 1.00 89.62 82 CYS A CA 1
ATOM 667 C C . CYS A 1 82 ? 5.914 3.045 -8.096 1.00 89.62 82 CYS A C 1
ATOM 669 O O . CYS A 1 82 ? 5.981 4.036 -7.387 1.00 89.62 82 CYS A O 1
ATOM 671 N N . THR A 1 83 ? 6.909 2.145 -8.141 1.00 87.31 83 THR A N 1
ATOM 672 C CA . THR A 1 83 ? 8.202 2.358 -7.451 1.00 87.31 83 THR A CA 1
ATOM 673 C C . THR A 1 83 ? 9.091 3.400 -8.138 1.00 87.31 83 THR A C 1
ATOM 675 O O . THR A 1 83 ? 9.978 3.957 -7.494 1.00 87.31 83 THR A O 1
ATOM 678 N N . HIS A 1 84 ? 8.876 3.665 -9.434 1.00 82.75 84 HIS A N 1
ATOM 679 C CA . HIS A 1 84 ? 9.580 4.718 -10.178 1.00 82.75 84 HIS A CA 1
ATOM 680 C C . HIS A 1 84 ? 8.845 6.053 -10.140 1.00 82.75 84 HIS A C 1
ATOM 682 O O . HIS A 1 84 ? 9.465 7.092 -10.353 1.00 82.75 84 HIS A O 1
ATOM 688 N N . MET A 1 85 ? 7.542 6.062 -9.877 1.00 82.62 85 MET A N 1
ATOM 689 C CA . MET A 1 85 ? 6.832 7.302 -9.562 1.00 82.62 85 MET A CA 1
ATOM 690 C C . MET A 1 85 ? 7.490 7.957 -8.340 1.00 82.62 85 MET A C 1
ATOM 692 O O . MET A 1 85 ? 8.315 7.333 -7.671 1.00 82.62 85 MET A O 1
ATOM 696 N N . LYS A 1 86 ? 7.246 9.244 -8.084 1.00 67.62 86 LYS A N 1
ATOM 697 C CA . LYS A 1 86 ? 7.947 9.944 -6.996 1.00 67.62 86 LYS A CA 1
ATOM 698 C C . LYS A 1 86 ? 7.486 9.385 -5.643 1.00 67.62 86 LYS A C 1
ATOM 700 O O . LYS A 1 86 ? 6.536 9.883 -5.056 1.00 67.62 86 LYS A O 1
ATOM 705 N N . VAL A 1 87 ? 8.134 8.316 -5.183 1.00 60.94 87 VAL A N 1
ATOM 706 C CA . VAL A 1 87 ? 7.895 7.695 -3.882 1.00 60.94 87 VAL A CA 1
ATOM 707 C C . VAL A 1 87 ? 9.017 8.059 -2.925 1.00 60.94 87 VAL A C 1
ATOM 709 O O . VAL A 1 87 ? 10.153 8.267 -3.340 1.00 60.94 87 VAL A O 1
ATOM 712 N N . LEU A 1 88 ? 8.632 8.140 -1.656 1.00 59.72 88 LEU A N 1
ATOM 713 C CA . LEU A 1 88 ? 9.417 8.475 -0.470 1.00 59.72 88 LEU A CA 1
ATOM 714 C C . LEU A 1 88 ? 10.893 8.043 -0.556 1.00 59.72 88 LEU A C 1
ATOM 716 O O . LEU A 1 88 ? 11.188 6.871 -0.796 1.00 59.72 88 LEU A O 1
ATOM 720 N N . GLY A 1 89 ? 11.798 8.991 -0.299 1.00 61.53 89 GLY A N 1
ATOM 721 C CA . GLY A 1 89 ? 13.238 8.755 -0.185 1.00 61.53 89 GLY A CA 1
ATOM 722 C C . GLY A 1 89 ? 14.040 8.873 -1.489 1.00 61.53 89 GLY A C 1
ATOM 723 O O . GLY A 1 89 ? 13.569 8.601 -2.591 1.00 61.53 89 GLY A O 1
ATOM 724 N N . ASN A 1 90 ? 15.312 9.262 -1.357 1.00 64.56 90 ASN A N 1
ATOM 725 C CA . ASN A 1 90 ? 16.219 9.470 -2.496 1.00 64.56 90 ASN A CA 1
ATOM 726 C C . ASN A 1 90 ? 17.128 8.262 -2.792 1.00 64.56 90 ASN A C 1
ATOM 728 O O . ASN A 1 90 ? 17.602 8.099 -3.919 1.00 64.56 90 ASN A O 1
ATOM 732 N N . HIS A 1 91 ? 17.382 7.404 -1.798 1.00 75.62 91 HIS A N 1
ATOM 733 C CA . HIS A 1 91 ? 18.405 6.356 -1.870 1.00 75.62 91 HIS A CA 1
ATOM 734 C C . HIS A 1 91 ? 17.810 4.951 -1.748 1.00 75.62 91 HIS A C 1
ATOM 736 O O . HIS A 1 91 ? 17.866 4.324 -0.693 1.00 75.62 91 HIS A O 1
ATOM 742 N N . PHE A 1 92 ? 17.265 4.432 -2.846 1.00 78.56 92 PHE A N 1
ATOM 743 C CA . PHE A 1 92 ? 16.677 3.091 -2.896 1.00 78.56 92 PHE A CA 1
ATOM 744 C C . PHE A 1 92 ? 17.719 1.988 -2.639 1.00 78.56 92 PHE A C 1
ATOM 746 O O . PHE A 1 92 ? 18.768 1.936 -3.285 1.00 78.56 92 PHE A O 1
ATOM 753 N N . LYS A 1 93 ? 17.398 1.074 -1.720 1.00 79.62 93 LYS A N 1
ATOM 754 C CA . LYS A 1 93 ? 18.196 -0.111 -1.363 1.00 79.62 93 LYS A CA 1
ATOM 755 C C . LYS A 1 93 ? 17.675 -1.396 -1.996 1.00 79.62 93 LYS A C 1
ATOM 757 O O . LYS A 1 93 ? 18.441 -2.322 -2.236 1.00 79.62 93 LYS A O 1
ATOM 762 N N . GLY A 1 94 ? 16.387 -1.447 -2.312 1.00 77.75 94 GLY A N 1
ATOM 763 C CA . GLY A 1 94 ? 15.778 -2.595 -2.968 1.00 77.75 94 GLY A CA 1
ATOM 764 C C . GLY A 1 94 ? 14.266 -2.472 -3.021 1.00 77.75 94 GLY A C 1
ATOM 765 O O . GLY A 1 94 ? 13.676 -1.621 -2.358 1.00 77.75 94 GLY A O 1
ATOM 766 N N . SER A 1 95 ? 13.632 -3.330 -3.813 1.00 83.88 95 SER A N 1
ATOM 767 C CA . SER A 1 95 ? 12.175 -3.442 -3.857 1.00 83.88 95 SER A CA 1
ATOM 768 C C . SER A 1 95 ? 11.743 -4.905 -3.890 1.00 83.88 95 SER A C 1
ATOM 770 O O . SER A 1 95 ? 12.561 -5.791 -4.128 1.00 83.88 95 SER A O 1
ATOM 772 N N . LEU A 1 96 ? 10.474 -5.162 -3.585 1.00 86.31 96 LEU A N 1
ATOM 773 C CA . LEU A 1 96 ? 9.782 -6.416 -3.850 1.00 86.31 96 LEU A CA 1
ATOM 774 C C . LEU A 1 96 ? 8.349 -6.080 -4.301 1.00 86.31 96 LEU A C 1
ATOM 776 O O . LEU A 1 96 ? 7.628 -5.423 -3.549 1.00 86.31 96 LEU A O 1
ATOM 780 N N . VAL A 1 97 ? 7.945 -6.511 -5.499 1.00 89.06 97 VAL A N 1
ATOM 781 C CA . VAL A 1 97 ? 6.702 -6.077 -6.169 1.00 89.06 97 VAL A CA 1
ATOM 782 C C . VAL A 1 97 ? 5.803 -7.235 -6.646 1.00 89.06 97 VAL A C 1
ATOM 784 O O . VAL A 1 97 ? 5.510 -7.327 -7.837 1.00 89.06 97 VAL A O 1
ATOM 787 N N . PRO A 1 98 ? 5.340 -8.129 -5.749 1.00 87.44 98 PRO A N 1
ATOM 788 C CA . PRO A 1 98 ? 4.362 -9.153 -6.099 1.00 87.44 98 PRO A CA 1
ATOM 789 C C . PRO A 1 98 ? 3.024 -8.532 -6.528 1.00 87.44 98 PRO A C 1
ATOM 791 O O . PRO A 1 98 ? 2.786 -7.349 -6.275 1.00 87.44 98 PRO A O 1
ATOM 794 N N . PRO A 1 99 ? 2.103 -9.311 -7.115 1.00 88.31 99 PRO A N 1
ATOM 795 C CA . PRO A 1 99 ? 0.822 -8.799 -7.603 1.00 88.31 99 PRO A CA 1
ATOM 796 C C . PRO A 1 99 ? -0.009 -8.082 -6.535 1.00 88.31 99 PRO A C 1
ATOM 798 O O . PRO A 1 99 ? -0.716 -7.119 -6.827 1.00 88.31 99 PRO A O 1
ATOM 801 N N . GLU A 1 100 ? 0.066 -8.547 -5.289 1.00 90.50 100 GLU A N 1
ATOM 802 C CA . GLU A 1 100 ? -0.815 -8.100 -4.214 1.00 90.50 100 GLU A CA 1
ATOM 803 C C . GLU A 1 100 ? -0.347 -6.801 -3.552 1.00 90.50 100 GLU A C 1
ATOM 805 O O . GLU A 1 100 ? -1.169 -6.109 -2.951 1.00 90.50 100 GLU A O 1
ATOM 810 N N . LYS A 1 101 ? 0.953 -6.479 -3.615 1.00 91.75 101 LYS A N 1
ATOM 811 C CA . LYS A 1 101 ? 1.555 -5.324 -2.929 1.00 91.75 101 LYS A CA 1
ATOM 812 C C . LYS A 1 101 ? 2.933 -4.978 -3.480 1.00 91.75 101 LYS A C 1
ATOM 814 O O . LYS A 1 101 ? 3.652 -5.844 -3.957 1.00 91.75 101 LYS A O 1
ATOM 819 N N . LEU A 1 102 ? 3.362 -3.740 -3.273 1.00 91.94 102 LEU A N 1
ATOM 820 C CA . LEU A 1 102 ? 4.756 -3.339 -3.433 1.00 91.94 102 LEU A CA 1
ATOM 821 C C . LEU A 1 102 ? 5.379 -2.979 -2.090 1.00 91.94 102 LEU A C 1
ATOM 823 O O . LEU A 1 102 ? 4.737 -2.414 -1.204 1.00 91.94 102 LEU A O 1
ATOM 827 N N . ARG A 1 103 ? 6.665 -3.282 -1.953 1.00 90.44 103 ARG A N 1
ATOM 828 C CA . ARG A 1 103 ? 7.504 -2.736 -0.893 1.00 90.44 103 ARG A CA 1
ATOM 829 C C . ARG A 1 103 ? 8.839 -2.291 -1.454 1.00 90.44 103 ARG A C 1
ATOM 831 O O . ARG A 1 103 ? 9.366 -2.926 -2.364 1.00 90.44 103 ARG A O 1
ATOM 838 N N . PHE A 1 104 ? 9.407 -1.248 -0.882 1.00 87.31 104 PHE A N 1
ATOM 839 C CA . PHE A 1 104 ? 10.773 -0.844 -1.178 1.00 87.31 104 PHE A CA 1
ATOM 840 C C . PHE A 1 104 ? 11.418 -0.233 0.054 1.00 87.31 104 PHE A C 1
ATOM 842 O O . PHE A 1 104 ? 10.738 0.297 0.935 1.00 87.31 104 PHE A O 1
ATOM 849 N N . ASP A 1 105 ? 12.737 -0.349 0.090 1.00 87.94 105 ASP A N 1
ATOM 850 C CA . ASP A 1 105 ? 13.571 0.156 1.166 1.00 87.94 105 ASP A CA 1
ATOM 851 C C . ASP A 1 105 ? 14.360 1.343 0.631 1.00 87.94 105 ASP A C 1
ATOM 853 O O . ASP A 1 105 ? 14.921 1.273 -0.469 1.00 87.94 105 ASP A O 1
ATOM 857 N N . PHE A 1 106 ? 14.424 2.417 1.405 1.00 84.12 106 PHE A N 1
ATOM 858 C CA . PHE A 1 106 ? 15.246 3.579 1.105 1.00 84.12 106 PHE A CA 1
ATOM 859 C C . PHE A 1 106 ? 16.076 3.961 2.326 1.00 84.12 106 PHE A C 1
ATOM 861 O O . PHE A 1 106 ? 15.681 3.718 3.468 1.00 84.12 106 PHE A O 1
ATOM 868 N N . ALA A 1 107 ? 17.253 4.516 2.062 1.00 83.75 107 ALA A N 1
ATOM 869 C CA . ALA A 1 107 ? 18.102 5.084 3.088 1.00 83.75 107 ALA A CA 1
ATOM 870 C C . ALA A 1 107 ? 17.777 6.569 3.264 1.00 83.75 107 ALA A C 1
ATOM 872 O O . ALA A 1 107 ? 17.792 7.326 2.289 1.00 83.75 107 ALA A O 1
ATOM 873 N N . ASP A 1 108 ? 17.492 6.956 4.501 1.00 77.50 108 ASP A N 1
ATOM 874 C CA . ASP A 1 108 ? 17.278 8.338 4.912 1.00 77.50 108 ASP A CA 1
ATOM 875 C C . ASP A 1 108 ? 17.787 8.505 6.346 1.00 77.50 108 ASP A C 1
ATOM 877 O O . ASP A 1 108 ? 17.625 7.613 7.181 1.00 77.50 108 ASP A O 1
ATOM 881 N N . GLU A 1 109 ? 18.423 9.638 6.631 1.00 72.12 109 GLU A N 1
ATOM 882 C CA . GLU A 1 109 ? 18.961 9.934 7.964 1.00 72.12 109 GLU A CA 1
ATOM 883 C C . GLU A 1 109 ? 17.841 10.195 8.977 1.00 72.12 109 GLU A C 1
ATOM 885 O O . GLU A 1 109 ? 18.056 10.133 10.191 1.00 72.12 109 GLU A O 1
ATOM 890 N N . LYS A 1 110 ? 16.636 10.523 8.493 1.00 73.69 110 LYS A N 1
ATOM 891 C CA . LYS A 1 110 ? 15.471 10.811 9.328 1.00 73.69 110 LYS A CA 1
ATOM 892 C C . LYS A 1 110 ? 14.261 10.005 8.856 1.00 73.69 110 LYS A C 1
ATOM 894 O O . LYS A 1 110 ? 14.087 9.818 7.656 1.00 73.69 110 LYS A O 1
ATOM 899 N N . PRO A 1 111 ? 13.396 9.553 9.784 1.00 72.56 111 PRO A N 1
ATOM 900 C CA . PRO A 1 111 ? 12.078 9.047 9.418 1.00 72.56 111 PRO A CA 1
ATOM 901 C C . PRO A 1 111 ? 11.320 10.101 8.611 1.00 72.56 111 PRO A C 1
ATOM 903 O O . PRO A 1 111 ? 11.419 11.292 8.934 1.00 72.56 111 PRO A O 1
ATOM 906 N N . VAL A 1 112 ? 10.548 9.680 7.607 1.00 77.31 112 VAL A N 1
ATOM 907 C CA . VAL A 1 112 ? 9.778 10.637 6.817 1.00 77.31 112 VAL A CA 1
ATOM 908 C C . VAL A 1 112 ? 8.697 11.244 7.701 1.00 77.31 112 VAL A C 1
ATOM 910 O O . VAL A 1 112 ? 8.043 10.568 8.504 1.00 77.31 112 VAL A O 1
ATOM 913 N N . LYS A 1 113 ? 8.542 12.562 7.600 1.00 81.75 113 LYS A N 1
ATOM 914 C CA . LYS A 1 113 ? 7.511 13.268 8.358 1.00 81.75 113 LYS A CA 1
ATOM 915 C C . LYS A 1 113 ? 6.129 12.919 7.796 1.00 81.75 113 LYS A C 1
ATOM 917 O O . LYS A 1 113 ? 6.008 12.782 6.582 1.00 81.75 113 LYS A O 1
ATOM 922 N N . PRO A 1 114 ? 5.079 12.851 8.634 1.00 80.19 114 PRO A N 1
ATOM 923 C CA . PRO A 1 114 ? 3.715 12.620 8.158 1.00 80.19 114 PRO A CA 1
ATOM 924 C C . PRO A 1 114 ? 3.305 13.554 7.007 1.00 80.19 114 PRO A C 1
ATOM 926 O O . PRO A 1 114 ? 2.834 13.066 5.985 1.00 80.19 114 PRO A O 1
ATOM 929 N N . ASP A 1 115 ? 3.595 14.852 7.126 1.00 82.19 115 ASP A N 1
ATOM 930 C CA . ASP A 1 115 ? 3.272 15.861 6.104 1.00 82.19 115 ASP A CA 1
ATOM 931 C C . ASP A 1 115 ? 3.988 15.594 4.768 1.00 82.19 115 ASP A C 1
ATOM 933 O O . ASP A 1 115 ? 3.414 15.736 3.693 1.00 82.19 115 ASP A O 1
ATOM 937 N N . GLU A 1 116 ? 5.247 15.154 4.825 1.00 82.25 116 GLU A N 1
ATOM 938 C CA . GLU A 1 116 ? 6.029 14.806 3.636 1.00 82.25 116 GLU A CA 1
ATOM 939 C C . GLU A 1 116 ? 5.525 13.502 3.001 1.00 82.25 116 GLU A C 1
ATOM 941 O O . GLU A 1 116 ? 5.506 13.357 1.776 1.00 82.25 116 GLU A O 1
ATOM 946 N N . ALA A 1 117 ? 5.087 12.542 3.819 1.00 80.62 117 ALA A N 1
ATOM 947 C CA . ALA A 1 117 ? 4.459 11.324 3.329 1.00 80.62 117 ALA A CA 1
ATOM 948 C C . ALA A 1 117 ? 3.140 11.621 2.602 1.00 80.62 117 ALA A C 1
ATOM 950 O O . ALA A 1 117 ? 2.874 11.033 1.551 1.00 80.62 117 ALA A O 1
ATOM 951 N N . GLU A 1 118 ? 2.349 12.555 3.129 1.00 82.81 118 GLU A N 1
ATOM 952 C CA . GLU A 1 118 ? 1.105 13.023 2.521 1.00 82.81 118 GLU A CA 1
ATOM 953 C C . GLU A 1 118 ? 1.356 13.786 1.214 1.00 82.81 118 GLU A C 1
ATOM 955 O O . GLU A 1 118 ? 0.733 13.473 0.199 1.00 82.81 118 GLU A O 1
ATOM 960 N N . GLU A 1 119 ? 2.326 14.706 1.189 1.00 84.31 119 GLU A N 1
ATOM 961 C CA . GLU A 1 119 ? 2.700 15.446 -0.022 1.00 84.31 119 GLU A CA 1
ATOM 962 C C . GLU A 1 119 ? 3.160 14.501 -1.142 1.00 84.31 119 GLU A C 1
ATOM 964 O O . GLU A 1 119 ? 2.687 14.581 -2.279 1.00 84.31 119 GLU A O 1
ATOM 969 N N . ASN A 1 120 ? 4.044 13.552 -0.831 1.00 82.94 120 ASN A N 1
ATOM 970 C CA . ASN A 1 120 ? 4.514 12.574 -1.812 1.00 82.94 120 ASN A CA 1
ATOM 971 C C . ASN A 1 120 ? 3.380 11.663 -2.303 1.00 82.94 120 ASN A C 1
ATOM 973 O O . ASN A 1 120 ? 3.314 11.341 -3.492 1.00 82.94 120 ASN A O 1
ATOM 977 N N . LEU A 1 121 ? 2.463 11.268 -1.415 1.00 86.12 121 LEU A N 1
ATOM 978 C CA . LEU A 1 121 ? 1.283 10.494 -1.790 1.00 86.12 121 LEU A CA 1
ATOM 979 C C . LEU A 1 121 ? 0.351 11.296 -2.713 1.00 86.12 121 LEU A C 1
ATOM 981 O O . LEU A 1 121 ? -0.177 10.735 -3.676 1.00 86.12 121 LEU A O 1
ATOM 985 N N . ALA A 1 122 ? 0.167 12.592 -2.456 1.00 87.56 122 ALA A N 1
ATOM 986 C CA . ALA A 1 122 ? -0.615 13.483 -3.307 1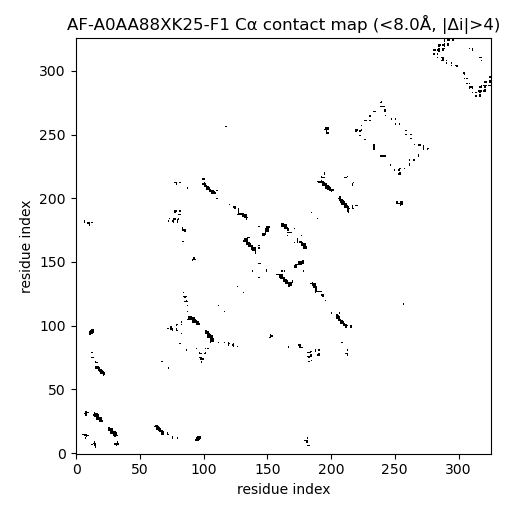.00 87.56 122 ALA A CA 1
ATOM 987 C C . ALA A 1 122 ? 0.020 13.631 -4.697 1.00 87.56 122 ALA A C 1
ATOM 989 O O . ALA A 1 122 ? -0.675 13.498 -5.702 1.00 87.56 122 ALA A O 1
ATOM 990 N N . ILE A 1 123 ? 1.343 13.811 -4.770 1.00 87.56 123 ILE A N 1
ATOM 991 C CA . ILE A 1 123 ? 2.076 13.861 -6.043 1.00 87.56 123 ILE A CA 1
ATOM 992 C C . ILE A 1 123 ? 1.905 12.554 -6.820 1.00 87.56 123 ILE A C 1
ATOM 994 O O . ILE A 1 123 ? 1.645 12.589 -8.019 1.00 87.56 123 ILE A O 1
ATOM 998 N N . LEU A 1 124 ? 2.032 11.399 -6.162 1.00 88.81 124 LEU A N 1
ATOM 999 C CA . LEU A 1 124 ? 1.898 10.105 -6.831 1.00 88.81 124 LEU A CA 1
ATOM 1000 C C . LEU A 1 124 ? 0.483 9.917 -7.390 1.00 88.81 124 LEU A C 1
ATOM 1002 O O . LEU A 1 124 ? 0.339 9.562 -8.558 1.00 88.81 124 LEU A O 1
ATOM 1006 N N . ASN A 1 125 ? -0.559 10.196 -6.600 1.00 90.06 125 ASN A N 1
ATOM 1007 C CA . ASN A 1 125 ? -1.937 10.124 -7.095 1.00 90.06 125 ASN A CA 1
ATOM 1008 C C . ASN A 1 125 ? -2.174 11.110 -8.245 1.00 90.06 125 ASN A C 1
ATOM 1010 O O . ASN A 1 125 ? -2.739 10.715 -9.259 1.00 90.06 125 ASN A O 1
ATOM 1014 N N . LYS A 1 126 ? -1.637 12.331 -8.152 1.00 91.06 126 LYS A N 1
ATOM 1015 C CA . LYS A 1 126 ? -1.683 13.305 -9.244 1.00 91.06 126 LYS A CA 1
ATOM 1016 C C . LYS A 1 126 ? -1.021 12.770 -10.517 1.00 91.06 126 LYS A C 1
ATOM 1018 O O . LYS A 1 126 ? -1.584 12.893 -11.591 1.00 91.06 126 LYS A O 1
ATOM 1023 N N . GLN A 1 127 ? 0.130 12.108 -10.418 1.00 90.75 127 GLN A N 1
ATOM 1024 C CA . GLN A 1 127 ? 0.777 11.485 -11.577 1.00 90.75 127 GLN A CA 1
ATOM 1025 C C . GLN A 1 127 ? -0.054 10.341 -12.188 1.00 90.75 127 GLN A C 1
ATOM 1027 O O . GLN A 1 127 ? 0.103 10.053 -13.372 1.00 90.75 127 GLN A O 1
ATOM 1032 N N . ILE A 1 128 ? -0.895 9.653 -11.405 1.00 92.44 128 ILE A N 1
ATOM 1033 C CA . ILE A 1 128 ? -1.858 8.667 -11.929 1.00 92.44 128 ILE A CA 1
ATOM 1034 C C . ILE A 1 128 ? -2.997 9.388 -12.661 1.00 92.44 128 ILE A C 1
ATOM 1036 O O . ILE A 1 128 ? -3.364 8.967 -13.754 1.00 92.44 128 ILE A O 1
ATOM 1040 N N . GLU A 1 129 ? -3.525 10.464 -12.074 1.00 94.06 129 GLU A N 1
ATOM 1041 C CA . GLU A 1 129 ? -4.595 11.294 -12.647 1.00 94.06 129 GLU A CA 1
ATOM 1042 C C . GLU A 1 129 ? -4.170 12.007 -13.936 1.00 94.06 129 GLU A C 1
ATOM 1044 O O . GLU A 1 129 ? -4.957 12.094 -14.872 1.00 94.06 129 GLU A O 1
ATOM 1049 N N . ASP A 1 130 ? -2.921 12.466 -14.005 1.00 93.56 130 ASP A N 1
ATOM 1050 C CA . ASP A 1 130 ? -2.350 13.149 -15.168 1.00 93.56 130 ASP A CA 1
ATOM 1051 C C . ASP A 1 130 ? -2.066 12.176 -16.342 1.00 93.56 130 ASP A C 1
ATOM 1053 O O . ASP A 1 130 ? -1.645 12.619 -17.408 1.00 93.56 130 ASP A O 1
ATOM 1057 N N . GLU A 1 131 ? -2.285 10.862 -16.165 1.00 94.88 131 GLU A N 1
ATOM 1058 C CA . GLU A 1 131 ? -2.109 9.816 -17.188 1.00 94.88 131 GLU A CA 1
ATOM 1059 C C . GLU A 1 131 ? -0.772 9.918 -17.947 1.00 94.88 131 GLU A C 1
ATOM 1061 O O . GLU A 1 131 ? -0.719 9.950 -19.178 1.00 94.88 131 GLU A O 1
ATOM 1066 N N . LEU A 1 132 ? 0.334 9.987 -17.212 1.00 92.38 132 LEU A N 1
ATOM 1067 C CA . LEU A 1 132 ? 1.669 10.182 -17.769 1.00 92.38 132 LEU A CA 1
ATOM 1068 C C . LEU A 1 132 ? 2.160 8.945 -18.529 1.00 92.38 132 LEU A C 1
ATOM 1070 O O . LEU A 1 132 ? 2.099 7.816 -18.031 1.00 92.38 132 LEU A O 1
ATOM 1074 N N . ASP A 1 133 ? 2.736 9.166 -19.707 1.00 93.69 133 ASP A N 1
ATOM 1075 C CA . ASP A 1 133 ? 3.359 8.104 -20.493 1.00 93.69 133 ASP A CA 1
ATOM 1076 C C . ASP A 1 133 ? 4.668 7.610 -19.862 1.00 93.69 133 ASP A C 1
ATOM 1078 O O . ASP A 1 133 ? 5.430 8.357 -19.234 1.00 93.69 133 ASP A O 1
ATOM 1082 N N . VAL A 1 134 ? 4.933 6.317 -20.047 1.00 92.75 134 VAL A N 1
ATOM 1083 C CA . VAL A 1 134 ? 6.125 5.625 -19.557 1.00 92.75 134 VAL A CA 1
ATOM 1084 C C . VAL A 1 134 ? 6.949 5.158 -20.748 1.00 92.75 134 VAL A C 1
ATOM 1086 O O . VAL A 1 134 ? 6.568 4.270 -21.513 1.00 92.75 134 VAL A O 1
ATOM 1089 N N . PHE A 1 135 ? 8.128 5.745 -20.885 1.00 91.44 135 PHE A N 1
ATOM 1090 C CA . PHE A 1 135 ? 9.053 5.486 -21.975 1.00 91.44 135 PHE A CA 1
ATOM 1091 C C . PHE A 1 135 ? 10.136 4.517 -21.530 1.00 91.44 135 PHE A C 1
ATOM 1093 O O . PHE A 1 135 ? 10.619 4.571 -20.398 1.00 91.44 135 PHE A O 1
ATOM 1100 N N . SER A 1 136 ? 10.582 3.652 -22.441 1.00 90.94 136 SER A N 1
ATOM 1101 C CA . SER A 1 136 ? 11.776 2.849 -22.197 1.00 90.94 136 SER A CA 1
ATOM 1102 C C . SER A 1 136 ? 12.610 2.635 -23.448 1.00 90.94 136 SER A C 1
ATOM 1104 O O . SER A 1 136 ? 12.072 2.503 -24.547 1.00 90.94 136 SER A O 1
ATOM 1106 N N . LYS A 1 137 ? 13.934 2.614 -23.280 1.00 90.75 137 LYS A N 1
ATOM 1107 C CA . LYS A 1 137 ? 14.884 2.449 -24.384 1.00 90.75 137 LYS A CA 1
ATOM 1108 C C . LYS A 1 137 ? 16.138 1.716 -23.928 1.00 90.75 137 LYS A C 1
ATOM 1110 O O . LYS A 1 137 ? 16.650 1.969 -22.839 1.00 90.75 137 LYS A O 1
ATOM 1115 N N . GLU A 1 138 ? 16.650 0.840 -24.785 1.00 92.50 138 GLU A N 1
ATOM 1116 C CA . GLU A 1 138 ? 17.986 0.271 -24.622 1.00 92.50 138 GLU A CA 1
ATOM 1117 C C . GLU A 1 138 ? 19.048 1.254 -25.118 1.00 92.50 138 GLU A C 1
ATOM 1119 O O . GLU A 1 138 ? 18.960 1.795 -26.223 1.00 92.50 138 GLU A O 1
ATOM 1124 N N . VAL A 1 139 ? 20.055 1.496 -24.287 1.00 91.62 139 VAL A N 1
ATOM 1125 C CA . VAL A 1 139 ? 21.162 2.412 -24.564 1.00 91.62 139 VAL A CA 1
ATOM 1126 C C . VAL A 1 139 ? 22.466 1.836 -24.037 1.00 91.62 139 VAL A C 1
ATOM 1128 O O . VAL A 1 139 ? 22.481 0.954 -23.175 1.00 91.62 139 VAL A O 1
ATOM 1131 N N . LYS A 1 140 ? 23.590 2.376 -24.513 1.00 94.88 140 LYS A N 1
ATOM 1132 C CA . LYS A 1 140 ? 24.894 2.020 -23.952 1.00 94.88 140 LYS A CA 1
ATOM 1133 C C . LYS A 1 140 ? 24.978 2.475 -22.499 1.00 94.88 140 LYS A C 1
ATOM 1135 O O . LYS A 1 140 ? 24.612 3.608 -22.180 1.00 94.88 140 LYS A O 1
ATOM 1140 N N . LEU A 1 141 ? 25.564 1.661 -21.625 1.00 90.75 141 LEU A N 1
ATOM 1141 C CA . LEU A 1 141 ? 25.729 1.988 -20.202 1.00 90.75 141 LEU A CA 1
ATOM 1142 C C . LEU A 1 141 ? 26.436 3.339 -19.994 1.00 90.75 141 LEU A C 1
ATOM 1144 O O . LEU A 1 141 ? 26.076 4.117 -19.110 1.00 90.75 141 LEU A O 1
ATOM 1148 N N . LYS A 1 142 ? 27.426 3.651 -20.839 1.00 91.12 142 LYS A N 1
ATOM 1149 C CA . LYS A 1 142 ? 28.149 4.932 -20.805 1.00 91.12 142 LYS A CA 1
ATOM 1150 C C . LYS A 1 142 ? 27.251 6.131 -21.133 1.00 91.12 142 LYS A C 1
ATOM 1152 O O . LYS A 1 142 ? 27.482 7.217 -20.613 1.00 91.12 142 LYS A O 1
ATOM 1157 N N . GLU A 1 143 ? 26.265 5.955 -22.009 1.00 89.25 143 GLU A N 1
ATOM 1158 C CA . GLU A 1 143 ? 25.296 6.996 -22.366 1.00 89.25 143 GLU A CA 1
ATOM 1159 C C . GLU A 1 143 ? 24.263 7.179 -21.265 1.00 89.25 143 GLU A C 1
ATOM 1161 O O . GLU A 1 143 ? 24.042 8.312 -20.848 1.00 89.25 143 GLU A O 1
ATOM 1166 N N . ALA A 1 144 ? 23.731 6.082 -20.718 1.00 88.50 144 ALA A N 1
ATOM 1167 C CA . ALA A 1 144 ? 22.794 6.148 -19.604 1.00 88.50 144 ALA A CA 1
ATOM 1168 C C . ALA A 1 144 ? 23.380 6.902 -18.403 1.00 88.50 144 ALA A C 1
ATOM 1170 O O . ALA A 1 144 ? 22.741 7.800 -17.872 1.00 88.50 144 ALA A O 1
ATOM 1171 N N . LYS A 1 145 ? 24.636 6.624 -18.023 1.00 86.69 145 LYS A N 1
ATOM 1172 C CA . LYS A 1 145 ? 25.314 7.301 -16.898 1.00 86.69 145 LYS A CA 1
ATOM 1173 C C . LYS A 1 145 ? 25.446 8.827 -17.044 1.00 86.69 145 LYS A C 1
ATOM 1175 O O . LYS A 1 145 ? 25.800 9.484 -16.072 1.00 86.69 145 LYS A O 1
ATOM 1180 N N . ARG A 1 146 ? 25.201 9.393 -18.233 1.00 87.75 146 ARG A N 1
ATOM 1181 C CA . ARG A 1 146 ? 25.202 10.848 -18.473 1.00 87.75 146 ARG A CA 1
ATOM 1182 C C . ARG A 1 146 ? 23.838 11.503 -18.261 1.00 87.75 146 ARG A C 1
ATOM 1184 O O . ARG A 1 146 ? 23.760 12.728 -18.264 1.00 87.75 146 ARG A O 1
ATOM 1191 N N . VAL A 1 147 ? 22.782 10.713 -18.095 1.00 84.38 147 VAL A N 1
ATOM 1192 C CA . VAL A 1 147 ? 21.431 11.212 -17.852 1.00 84.38 147 VAL A CA 1
ATOM 1193 C C . VAL A 1 147 ? 21.374 11.882 -16.481 1.00 84.38 147 VAL A C 1
ATOM 1195 O O . VAL A 1 147 ? 21.693 11.278 -15.454 1.00 84.38 147 VAL A O 1
ATOM 1198 N N . LYS A 1 148 ? 20.972 13.154 -16.461 1.00 79.81 148 LYS A N 1
ATOM 1199 C CA . LYS A 1 148 ? 20.823 13.924 -15.225 1.00 79.81 148 LYS A CA 1
ATOM 1200 C C . LYS A 1 148 ? 19.640 13.378 -14.426 1.00 79.81 148 LYS A C 1
ATOM 1202 O O . LYS A 1 148 ? 18.556 13.223 -14.966 1.00 79.81 148 LYS A O 1
ATOM 1207 N N . GLY A 1 149 ? 19.846 13.118 -13.137 1.00 77.44 149 GLY A N 1
ATOM 1208 C CA . GLY A 1 149 ? 18.792 12.578 -12.273 1.00 77.44 149 GLY A CA 1
ATOM 1209 C C . GLY A 1 149 ? 18.524 11.082 -12.463 1.00 77.44 149 GLY A C 1
ATOM 1210 O O . GLY A 1 149 ? 17.555 10.579 -11.902 1.00 77.44 149 GLY A O 1
ATOM 1211 N N . LEU A 1 150 ? 19.379 10.361 -13.205 1.00 83.56 150 LEU A N 1
ATOM 1212 C CA . LEU A 1 150 ? 19.281 8.909 -13.327 1.00 83.56 150 LEU A CA 1
ATOM 1213 C C . LEU A 1 150 ? 19.396 8.243 -11.952 1.00 83.56 150 LEU A C 1
ATOM 1215 O O . LEU A 1 150 ? 20.439 8.306 -11.299 1.00 83.56 150 LEU A O 1
ATOM 1219 N N . ARG A 1 151 ? 18.343 7.532 -11.555 1.00 81.50 151 ARG A N 1
ATOM 1220 C CA . ARG A 1 151 ? 18.347 6.687 -10.363 1.00 81.50 151 ARG A CA 1
ATOM 1221 C C . ARG A 1 151 ? 18.886 5.300 -10.701 1.00 81.50 151 ARG A C 1
ATOM 1223 O O . ARG A 1 151 ? 18.487 4.669 -11.682 1.00 81.50 151 ARG A O 1
ATOM 1230 N N . VAL A 1 152 ? 19.795 4.821 -9.862 1.00 81.25 152 VAL A N 1
ATOM 1231 C CA . VAL A 1 152 ? 20.404 3.488 -9.947 1.00 81.25 152 VAL A CA 1
ATOM 1232 C C . VAL A 1 152 ? 20.446 2.875 -8.557 1.00 81.25 152 VAL A C 1
ATOM 1234 O O . VAL A 1 152 ? 20.554 3.601 -7.569 1.00 81.25 152 VAL A O 1
ATOM 1237 N N . VAL A 1 153 ? 20.379 1.549 -8.473 1.00 78.88 153 VAL A N 1
ATOM 1238 C CA . VAL A 1 153 ? 20.632 0.837 -7.219 1.00 78.88 153 VAL A CA 1
ATOM 1239 C C . VAL A 1 153 ? 22.146 0.613 -7.131 1.00 78.88 153 VAL A C 1
ATOM 1241 O O . VAL A 1 153 ? 22.688 -0.090 -7.984 1.00 78.88 153 VAL A O 1
ATOM 1244 N N . PRO A 1 154 ? 22.862 1.213 -6.157 1.00 70.69 154 PRO A N 1
ATOM 1245 C CA . PRO A 1 154 ? 24.331 1.214 -6.151 1.00 70.69 154 PRO A CA 1
ATOM 1246 C C . PRO A 1 154 ? 24.968 -0.180 -6.126 1.00 70.69 154 PRO A C 1
ATOM 1248 O O . PRO A 1 154 ? 26.058 -0.373 -6.654 1.00 70.69 154 PRO A O 1
ATOM 1251 N N . GLU A 1 155 ? 24.285 -1.144 -5.514 1.00 73.31 155 GLU A N 1
ATOM 1252 C CA . GLU A 1 155 ? 24.764 -2.516 -5.312 1.00 73.31 155 GLU A CA 1
ATOM 1253 C C . GLU A 1 155 ? 24.376 -3.459 -6.469 1.00 73.31 155 GLU A C 1
ATOM 1255 O O . GLU A 1 155 ? 24.698 -4.647 -6.444 1.00 73.31 155 GLU A O 1
ATOM 1260 N N . GLU A 1 156 ? 23.692 -2.955 -7.504 1.00 80.25 156 GLU A N 1
ATOM 1261 C CA . GLU A 1 156 ? 23.221 -3.761 -8.630 1.00 80.25 156 GLU A CA 1
ATOM 1262 C C . GLU A 1 156 ? 24.184 -3.711 -9.829 1.00 80.25 156 GLU A C 1
ATOM 1264 O O . GLU A 1 156 ? 24.696 -2.662 -10.225 1.00 80.25 156 GLU A O 1
ATOM 1269 N N . PHE A 1 157 ? 24.419 -4.874 -10.445 1.00 82.81 157 PHE A N 1
ATOM 1270 C CA . PHE A 1 157 ? 25.202 -4.973 -11.674 1.00 82.81 157 PHE A CA 1
ATOM 1271 C C . PHE A 1 157 ? 24.324 -4.734 -12.908 1.00 82.81 157 PHE A C 1
ATOM 1273 O O . PHE A 1 157 ? 23.394 -5.502 -13.175 1.00 82.81 157 PHE A O 1
ATOM 1280 N N . TYR A 1 158 ? 24.690 -3.732 -13.709 1.00 85.00 158 TYR A N 1
ATOM 1281 C CA . TYR A 1 158 ? 24.014 -3.385 -14.958 1.00 85.00 158 TYR A CA 1
ATOM 1282 C C . TYR A 1 158 ? 24.857 -3.812 -16.179 1.00 85.00 158 TYR A C 1
ATOM 1284 O O . TYR A 1 158 ? 25.946 -3.264 -16.370 1.00 85.00 158 TYR A O 1
ATOM 1292 N N . PRO A 1 159 ? 24.395 -4.780 -16.999 1.00 83.81 159 PRO A N 1
ATOM 1293 C CA . PRO A 1 159 ? 25.087 -5.188 -18.226 1.00 83.81 159 PRO A CA 1
ATOM 1294 C C . PRO A 1 159 ? 24.972 -4.114 -19.321 1.00 83.81 159 PRO A C 1
ATOM 1296 O O . PRO A 1 159 ? 24.061 -3.299 -19.281 1.00 83.81 159 PRO A O 1
ATOM 1299 N N . ASP A 1 160 ? 25.872 -4.117 -20.307 1.00 88.00 160 ASP A N 1
ATOM 1300 C CA . ASP A 1 160 ? 25.785 -3.252 -21.495 1.00 88.00 160 ASP A CA 1
ATOM 1301 C C . ASP A 1 160 ? 25.231 -4.070 -22.684 1.00 88.00 160 ASP A C 1
ATOM 1303 O O . ASP A 1 160 ? 25.817 -5.116 -22.987 1.00 88.00 160 ASP A O 1
ATOM 1307 N N . PRO A 1 161 ? 24.130 -3.661 -23.353 1.00 90.56 161 PRO A N 1
ATOM 1308 C CA . PRO A 1 161 ? 23.336 -2.446 -23.132 1.00 90.56 161 PRO A CA 1
ATOM 1309 C C . PRO A 1 161 ? 22.419 -2.505 -21.902 1.00 90.56 161 PRO A C 1
ATOM 1311 O O . PRO A 1 161 ? 22.015 -3.577 -21.448 1.00 90.56 161 PRO A O 1
ATOM 1314 N N . VAL A 1 162 ? 22.054 -1.321 -21.398 1.00 90.62 162 VAL A N 1
ATOM 1315 C CA . VAL A 1 162 ? 21.078 -1.141 -20.311 1.00 90.62 162 VAL A CA 1
ATOM 1316 C C . VAL A 1 162 ? 19.750 -0.617 -20.833 1.00 90.62 162 VAL A C 1
ATOM 1318 O O . VAL A 1 162 ? 19.710 0.164 -21.780 1.00 90.62 162 VAL A O 1
ATOM 1321 N N . ARG A 1 163 ? 18.660 -0.966 -20.146 1.00 90.44 163 ARG A N 1
ATOM 1322 C CA . ARG A 1 163 ? 17.342 -0.362 -20.359 1.00 90.44 163 ARG A CA 1
ATOM 1323 C C . ARG A 1 163 ? 17.135 0.813 -19.403 1.00 90.44 163 ARG A C 1
ATOM 1325 O O . ARG A 1 163 ? 17.195 0.650 -18.183 1.00 90.44 163 ARG A O 1
ATOM 1332 N N . VAL A 1 164 ? 16.888 1.988 -19.974 1.00 90.00 164 VAL A N 1
ATOM 1333 C CA . VAL A 1 164 ? 16.473 3.203 -19.263 1.00 90.00 164 VAL A CA 1
ATOM 1334 C C . VAL A 1 164 ? 14.955 3.300 -19.336 1.00 90.00 164 VAL A C 1
ATOM 1336 O O . VAL A 1 164 ? 14.381 3.075 -20.401 1.00 90.00 164 VAL A O 1
ATOM 1339 N N . VAL A 1 165 ? 14.324 3.634 -18.215 1.00 90.38 165 VAL A N 1
ATOM 1340 C CA . VAL A 1 165 ? 12.889 3.913 -18.101 1.00 90.38 165 VAL A CA 1
ATOM 1341 C C . VAL A 1 165 ? 12.712 5.336 -17.604 1.00 90.38 165 VAL A C 1
ATOM 1343 O O . VAL A 1 165 ? 13.412 5.739 -16.677 1.00 90.38 165 VAL A O 1
ATOM 1346 N N . ALA A 1 166 ? 11.787 6.078 -18.203 1.00 89.31 166 ALA A N 1
ATOM 1347 C CA . ALA A 1 166 ? 11.429 7.432 -17.801 1.00 89.31 166 ALA A CA 1
ATOM 1348 C C . ALA A 1 166 ? 9.907 7.595 -17.803 1.00 89.31 166 ALA A C 1
ATOM 1350 O O . ALA A 1 166 ? 9.218 7.033 -18.649 1.00 89.31 166 ALA A O 1
ATOM 1351 N N . ILE A 1 167 ? 9.399 8.373 -16.853 1.00 88.00 167 ILE A N 1
ATOM 1352 C CA . ILE A 1 167 ? 7.988 8.768 -16.782 1.00 88.00 167 ILE A CA 1
ATOM 1353 C C . ILE A 1 167 ? 7.892 10.218 -17.262 1.00 88.00 167 ILE A C 1
ATOM 1355 O O . ILE A 1 167 ? 8.820 10.992 -16.994 1.00 88.00 167 ILE A O 1
ATOM 1359 N N . GLU A 1 168 ? 6.786 10.555 -17.936 1.00 81.81 168 GLU A N 1
ATOM 1360 C CA . GLU A 1 168 ? 6.389 11.884 -18.440 1.00 81.81 168 GLU A CA 1
ATOM 1361 C C . GLU A 1 168 ? 7.083 12.330 -19.731 1.00 81.81 168 GLU A C 1
ATOM 1363 O O . GLU A 1 168 ? 6.427 12.861 -20.621 1.00 81.81 168 GLU A O 1
ATOM 1368 N N . ASN A 1 169 ? 8.393 12.122 -19.867 1.00 74.94 169 ASN A N 1
ATOM 1369 C CA . ASN A 1 169 ? 9.138 12.643 -21.013 1.00 74.94 169 ASN A CA 1
ATOM 1370 C C . ASN A 1 169 ? 10.195 11.648 -21.523 1.00 74.94 169 ASN A C 1
ATOM 1372 O O . ASN A 1 169 ? 10.971 11.080 -20.749 1.00 74.94 169 ASN A O 1
ATOM 1376 N N . ASP A 1 170 ? 10.257 11.476 -22.844 1.00 66.25 170 ASP A N 1
ATOM 1377 C CA . ASP A 1 170 ? 11.196 10.605 -23.556 1.00 66.25 170 ASP A CA 1
ATOM 1378 C C . ASP A 1 170 ? 12.631 11.167 -23.636 1.00 66.25 170 ASP A C 1
ATOM 1380 O O . ASP A 1 170 ? 13.558 10.449 -24.015 1.00 66.25 170 ASP A O 1
ATOM 1384 N N . THR A 1 171 ? 12.833 12.419 -23.212 1.00 63.94 171 THR A N 1
ATOM 1385 C CA . THR A 1 171 ? 14.141 13.095 -23.133 1.00 63.94 171 THR A CA 1
ATOM 1386 C C . THR A 1 171 ? 14.941 12.783 -21.862 1.00 63.94 171 THR A C 1
ATOM 1388 O O . THR A 1 171 ? 16.077 13.243 -21.732 1.00 63.94 171 THR A O 1
ATOM 1391 N N . TRP A 1 172 ? 14.389 11.988 -20.934 1.00 68.00 172 TRP A N 1
ATOM 1392 C CA . TRP A 1 172 ? 15.076 11.494 -19.722 1.00 68.00 172 TRP A CA 1
ATOM 1393 C C . TRP A 1 172 ? 15.536 12.586 -18.745 1.00 68.00 172 TRP A C 1
ATOM 1395 O O . TRP A 1 172 ? 16.467 12.395 -17.967 1.00 68.00 172 TRP A O 1
ATOM 1405 N N . LEU A 1 173 ? 14.887 13.749 -18.777 1.00 59.69 173 LEU A N 1
ATOM 1406 C CA . LEU A 1 173 ? 15.206 14.885 -17.908 1.00 59.69 173 LEU A CA 1
ATOM 1407 C C . LEU A 1 173 ? 14.446 14.860 -16.572 1.00 59.69 173 LEU A C 1
ATOM 1409 O O . LEU A 1 173 ? 14.675 15.727 -15.727 1.00 59.69 173 LEU A O 1
ATOM 1413 N N . SER A 1 174 ? 13.547 13.891 -16.367 1.00 62.25 174 SER A N 1
ATOM 1414 C CA . SER A 1 174 ? 12.735 13.797 -15.155 1.00 62.25 174 SER A CA 1
ATOM 1415 C C . SER A 1 174 ? 13.473 13.060 -14.031 1.00 62.25 174 SER A C 1
ATOM 1417 O O . SER A 1 174 ? 14.221 12.105 -14.262 1.00 62.25 174 SER A O 1
ATOM 1419 N N . LEU A 1 175 ? 13.194 13.461 -12.783 1.00 61.41 175 LEU A N 1
ATOM 1420 C CA . LEU A 1 175 ? 13.651 12.779 -11.558 1.00 61.41 175 LEU A CA 1
ATOM 1421 C C . LEU A 1 175 ? 13.136 11.330 -11.447 1.00 61.41 175 LEU A C 1
ATOM 1423 O O . LEU A 1 175 ? 13.565 10.580 -10.570 1.00 61.41 175 LEU A O 1
ATOM 1427 N N . SER A 1 176 ? 12.237 10.927 -12.347 1.00 74.00 176 SER A N 1
ATOM 1428 C CA . SER A 1 176 ? 11.670 9.586 -12.426 1.00 74.00 176 SER A CA 1
ATOM 1429 C C . SER A 1 176 ? 12.442 8.648 -13.361 1.00 74.00 176 SER A C 1
ATOM 1431 O O . SER A 1 176 ? 12.015 7.515 -13.567 1.00 74.00 176 SER A O 1
ATOM 1433 N N . THR A 1 177 ? 13.586 9.076 -13.906 1.00 85.19 177 THR A N 1
ATOM 1434 C CA . THR A 1 177 ? 14.391 8.249 -14.815 1.00 85.19 177 THR A CA 1
ATOM 1435 C C . THR A 1 177 ? 15.238 7.220 -14.057 1.00 85.19 177 THR A C 1
ATOM 1437 O O . THR A 1 177 ? 15.958 7.573 -13.121 1.00 85.19 177 THR A O 1
ATOM 1440 N N . LYS A 1 178 ? 15.196 5.941 -14.454 1.00 86.25 178 LYS A N 1
ATOM 1441 C CA . LYS A 1 178 ? 15.901 4.838 -13.773 1.00 86.25 178 LYS A CA 1
ATOM 1442 C C . LYS A 1 178 ? 16.473 3.807 -14.751 1.00 86.25 178 LYS A C 1
ATOM 1444 O O . LYS A 1 178 ? 15.903 3.558 -15.811 1.00 86.25 178 LYS A O 1
ATOM 1449 N N . LEU A 1 179 ? 17.562 3.143 -14.359 1.00 88.56 179 LEU A N 1
ATOM 1450 C CA . LEU A 1 179 ? 17.952 1.864 -14.963 1.00 88.56 179 LEU A CA 1
ATOM 1451 C C . LEU A 1 179 ? 17.040 0.738 -14.465 1.00 88.56 179 LEU A C 1
ATOM 1453 O O . LEU A 1 179 ? 16.997 0.445 -13.270 1.00 88.56 179 LEU A O 1
ATOM 1457 N N . CYS A 1 180 ? 16.314 0.099 -15.381 1.00 86.62 180 CYS A N 1
ATOM 1458 C CA . CYS A 1 180 ? 15.323 -0.915 -15.037 1.00 86.62 180 CYS A CA 1
ATOM 1459 C C . CYS A 1 180 ? 15.214 -1.996 -16.122 1.00 86.62 180 CYS A C 1
ATOM 1461 O O . CYS A 1 180 ? 14.801 -1.733 -17.252 1.00 86.62 180 CYS A O 1
ATOM 1463 N N . GLY A 1 181 ? 15.542 -3.238 -15.754 1.00 83.81 181 GLY A N 1
ATOM 1464 C CA . GLY A 1 181 ? 15.382 -4.422 -16.610 1.00 83.81 181 GLY A CA 1
ATOM 1465 C C . GLY A 1 181 ? 14.064 -5.182 -16.410 1.00 83.81 181 GLY A C 1
ATOM 1466 O O . GLY A 1 181 ? 13.919 -6.284 -16.934 1.00 83.81 181 GLY A O 1
ATOM 1467 N N . VAL A 1 182 ? 13.145 -4.637 -15.614 1.00 83.00 182 VAL A N 1
ATOM 1468 C CA . VAL A 1 182 ? 11.846 -5.227 -15.257 1.00 83.00 182 VAL A CA 1
ATOM 1469 C C . VAL A 1 182 ? 10.748 -4.651 -16.159 1.00 83.00 182 VAL A C 1
ATOM 1471 O O . VAL A 1 182 ? 10.917 -3.579 -16.731 1.00 83.00 182 VAL A O 1
ATOM 1474 N N . THR A 1 183 ? 9.637 -5.372 -16.336 1.00 87.44 183 THR A N 1
ATOM 1475 C CA . THR A 1 183 ? 8.472 -4.873 -17.085 1.00 87.44 183 THR A CA 1
ATOM 1476 C C . THR A 1 183 ? 7.803 -3.704 -16.355 1.00 87.44 183 THR A C 1
ATOM 1478 O O . THR A 1 183 ? 7.576 -3.771 -15.150 1.00 87.44 183 THR A O 1
ATOM 1481 N N . ASP A 1 184 ? 7.424 -2.682 -17.117 1.00 91.31 184 ASP A N 1
ATOM 1482 C CA . ASP A 1 184 ? 6.693 -1.496 -16.668 1.00 91.31 184 ASP A CA 1
ATOM 1483 C C . ASP A 1 184 ? 5.364 -1.378 -17.426 1.00 91.31 184 ASP A C 1
ATOM 1485 O O . ASP A 1 184 ? 5.206 -1.966 -18.502 1.00 91.31 184 ASP A O 1
ATOM 1489 N N . ILE A 1 185 ? 4.410 -0.627 -16.873 1.00 93.81 185 ILE A N 1
ATOM 1490 C CA . ILE A 1 185 ? 3.215 -0.195 -17.619 1.00 93.81 185 ILE A CA 1
ATOM 1491 C C . ILE A 1 185 ? 3.590 0.849 -18.668 1.00 93.81 185 ILE A C 1
ATOM 1493 O O . ILE A 1 185 ? 4.657 1.451 -18.597 1.00 93.81 185 ILE A O 1
ATOM 1497 N N . SER A 1 186 ? 2.703 1.060 -19.637 1.00 94.50 186 SER A N 1
ATOM 1498 C CA . SER A 1 186 ? 2.910 2.050 -20.701 1.00 94.50 186 SER A CA 1
ATOM 1499 C C . SER A 1 186 ? 2.453 3.454 -20.311 1.00 94.50 186 SER A C 1
ATOM 1501 O O . SER A 1 186 ? 2.949 4.435 -20.857 1.00 94.50 186 SER A O 1
ATOM 1503 N N . ASN A 1 187 ? 1.527 3.548 -19.356 1.00 94.94 187 ASN A N 1
ATOM 1504 C CA . ASN A 1 187 ? 0.953 4.801 -18.887 1.00 94.94 187 ASN A CA 1
ATOM 1505 C C . ASN A 1 187 ? 0.529 4.675 -17.413 1.00 94.94 187 ASN A C 1
ATOM 1507 O O . ASN A 1 187 ? 0.008 3.629 -17.007 1.00 94.94 187 ASN A O 1
ATOM 1511 N N . THR A 1 188 ? 0.733 5.720 -16.607 1.00 94.25 188 THR A N 1
ATOM 1512 C CA . THR A 1 188 ? 0.464 5.705 -15.155 1.00 94.25 188 THR A CA 1
ATOM 1513 C C . THR A 1 188 ? -0.998 5.440 -14.806 1.00 94.25 188 THR A C 1
ATOM 1515 O O . THR A 1 188 ? -1.262 4.847 -13.756 1.00 94.25 188 THR A O 1
ATOM 1518 N N . ARG A 1 189 ? -1.950 5.747 -15.697 1.00 95.44 189 ARG A N 1
ATOM 1519 C CA . ARG A 1 189 ? -3.377 5.434 -15.499 1.00 95.44 189 ARG A CA 1
ATOM 1520 C C . ARG A 1 189 ? -3.639 3.949 -15.271 1.00 95.44 189 ARG A C 1
ATOM 1522 O O . ARG A 1 189 ? -4.613 3.572 -14.624 1.00 95.44 189 ARG A O 1
ATOM 1529 N N . GLU A 1 190 ? -2.762 3.071 -15.770 1.00 94.69 190 GLU A N 1
ATOM 1530 C CA . GLU A 1 190 ? -2.899 1.628 -15.574 1.00 94.69 190 GLU A CA 1
ATOM 1531 C C . GLU A 1 190 ? -2.748 1.211 -14.100 1.00 94.69 190 GLU A C 1
ATOM 1533 O O . GLU A 1 190 ? -3.248 0.142 -13.729 1.00 94.69 190 GLU A O 1
ATOM 1538 N N . ALA A 1 191 ? -2.096 2.027 -13.261 1.00 92.25 191 ALA A N 1
ATOM 1539 C CA . ALA A 1 191 ? -2.048 1.822 -11.814 1.00 92.25 191 ALA A CA 1
ATOM 1540 C C . ALA A 1 191 ? -3.424 2.027 -11.156 1.00 92.25 191 ALA A C 1
ATOM 1542 O O . ALA A 1 191 ? -3.719 1.356 -10.168 1.00 92.25 191 ALA A O 1
ATOM 1543 N N . ALA A 1 192 ? -4.274 2.885 -11.738 1.00 93.75 192 ALA A N 1
ATOM 1544 C CA . ALA A 1 192 ? -5.651 3.241 -11.363 1.00 93.75 192 ALA A CA 1
ATOM 1545 C C . ALA A 1 192 ? -5.861 3.840 -9.958 1.00 93.75 192 ALA A C 1
ATOM 1547 O O . ALA A 1 192 ? -6.690 4.723 -9.782 1.00 93.75 192 ALA A O 1
ATOM 1548 N N . ALA A 1 193 ? -5.146 3.356 -8.949 1.00 93.06 193 ALA A N 1
ATOM 1549 C CA . ALA A 1 193 ? -5.163 3.856 -7.586 1.00 93.06 193 ALA A CA 1
ATOM 1550 C C . ALA A 1 193 ? -3.872 3.445 -6.879 1.00 93.06 193 ALA A C 1
ATOM 1552 O O . ALA A 1 193 ? -3.287 2.407 -7.194 1.00 93.06 193 ALA A O 1
ATOM 1553 N N . PHE A 1 194 ? -3.476 4.218 -5.875 1.00 93.31 194 PHE A N 1
ATOM 1554 C CA . PHE A 1 194 ? -2.371 3.898 -4.982 1.00 93.31 194 PHE A CA 1
ATOM 1555 C C . PHE A 1 194 ? -2.794 4.135 -3.528 1.00 93.31 194 PHE A C 1
ATOM 1557 O O . PHE A 1 194 ? -3.530 5.079 -3.228 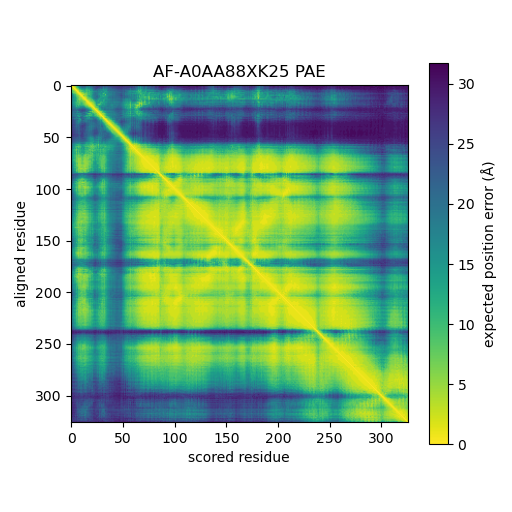1.00 93.31 194 PHE A O 1
ATOM 1564 N N . ALA A 1 195 ? -2.344 3.271 -2.619 1.00 92.94 195 ALA A N 1
ATOM 1565 C CA . ALA A 1 195 ? -2.511 3.465 -1.183 1.00 92.94 195 ALA A CA 1
ATOM 1566 C C . ALA A 1 195 ? -1.243 3.050 -0.431 1.00 92.94 195 ALA A C 1
ATOM 1568 O O . ALA A 1 195 ? -0.783 1.909 -0.530 1.00 92.94 195 ALA A O 1
ATOM 1569 N N . LEU A 1 196 ? -0.698 3.984 0.349 1.00 92.12 196 LEU A N 1
ATOM 1570 C CA . LEU A 1 196 ? 0.406 3.731 1.267 1.00 92.12 196 LEU A CA 1
ATOM 1571 C C . LEU A 1 196 ? -0.133 3.009 2.504 1.00 92.12 196 LEU A C 1
ATOM 1573 O O . LEU A 1 196 ? -0.961 3.572 3.206 1.00 92.12 196 LEU A O 1
ATOM 1577 N N . LEU A 1 197 ? 0.337 1.794 2.788 1.00 92.19 197 LEU A N 1
ATOM 1578 C CA . LEU A 1 197 ? -0.107 1.020 3.953 1.00 92.19 197 LEU A CA 1
ATOM 1579 C C . LEU A 1 197 ? 0.784 1.248 5.171 1.00 92.19 197 LEU A C 1
ATOM 1581 O O . LEU A 1 197 ? 0.311 1.245 6.303 1.00 92.19 197 LEU A O 1
ATOM 1585 N N . SER A 1 198 ? 2.094 1.378 4.991 1.00 90.31 198 SER A N 1
ATOM 1586 C CA . SER A 1 198 ? 2.979 1.653 6.121 1.00 90.31 198 SER A CA 1
ATOM 1587 C C . SER A 1 198 ? 4.339 2.144 5.681 1.00 90.31 198 SER A C 1
ATOM 1589 O O . SER A 1 198 ? 4.865 1.674 4.674 1.00 90.31 198 SER A O 1
ATOM 1591 N N . GLU A 1 199 ? 4.949 2.942 6.544 1.00 89.00 199 GLU A N 1
ATOM 1592 C CA . GLU A 1 199 ? 6.376 3.221 6.564 1.00 89.00 199 GLU A CA 1
ATOM 1593 C C . GLU A 1 199 ? 6.933 2.818 7.931 1.00 89.00 199 GLU A C 1
ATOM 1595 O O . GLU A 1 199 ? 6.345 3.147 8.965 1.00 89.00 199 GLU A O 1
ATOM 1600 N N . LYS A 1 200 ? 8.020 2.041 7.952 1.00 88.12 200 LYS A N 1
ATOM 1601 C CA . LYS A 1 200 ? 8.654 1.579 9.196 1.00 88.12 200 LYS A CA 1
ATOM 1602 C C . LYS A 1 200 ? 10.168 1.495 9.036 1.00 88.12 200 LYS A C 1
ATOM 1604 O O . LYS A 1 200 ? 10.641 0.987 8.022 1.00 88.12 200 LYS A O 1
ATOM 1609 N N . GLY A 1 201 ? 10.913 1.894 10.064 1.00 88.69 201 GLY A N 1
ATOM 1610 C CA . GLY A 1 201 ? 12.353 1.643 10.141 1.00 88.69 201 GLY A CA 1
ATOM 1611 C C . GLY A 1 201 ? 12.647 0.141 10.212 1.00 88.69 201 GLY A C 1
ATOM 1612 O O . GLY A 1 201 ? 12.047 -0.570 11.020 1.00 88.69 201 GLY A O 1
ATOM 1613 N N . VAL A 1 202 ? 13.546 -0.349 9.356 1.00 88.56 202 VAL A N 1
ATOM 1614 C CA . VAL A 1 202 ? 13.967 -1.766 9.311 1.00 88.56 202 VAL A CA 1
ATOM 1615 C C . VAL A 1 202 ? 15.416 -1.970 9.744 1.00 88.56 202 VAL A C 1
ATOM 1617 O O . VAL A 1 202 ? 15.771 -3.059 10.186 1.00 88.56 202 VAL A O 1
ATOM 1620 N N . ALA A 1 203 ? 16.243 -0.932 9.646 1.00 87.75 203 ALA A N 1
ATOM 1621 C CA . ALA A 1 203 ? 17.601 -0.882 10.171 1.00 87.75 203 ALA A CA 1
ATOM 1622 C C . ALA A 1 203 ? 17.977 0.580 10.455 1.00 87.75 203 ALA A C 1
ATOM 1624 O O . ALA A 1 203 ? 17.182 1.489 10.205 1.00 87.75 203 ALA A O 1
ATOM 1625 N N . LYS A 1 204 ? 19.185 0.812 10.980 1.00 85.50 204 LYS A N 1
ATOM 1626 C CA . LYS A 1 204 ? 19.706 2.169 11.162 1.00 85.50 204 LYS A CA 1
ATOM 1627 C C . LYS A 1 204 ? 19.719 2.894 9.810 1.00 85.50 204 LYS A C 1
ATOM 1629 O O . LYS A 1 204 ? 20.300 2.373 8.861 1.00 85.50 204 LYS A O 1
ATOM 1634 N N . ASP A 1 205 ? 19.066 4.051 9.756 1.00 85.81 205 ASP A N 1
ATOM 1635 C CA . ASP A 1 205 ? 18.959 4.922 8.578 1.00 85.81 205 ASP A CA 1
ATOM 1636 C C . ASP A 1 205 ? 18.310 4.241 7.353 1.00 85.81 205 ASP A C 1
ATOM 1638 O O . ASP A 1 205 ? 18.548 4.639 6.215 1.00 85.81 205 ASP A O 1
ATOM 1642 N N . ILE A 1 206 ? 17.507 3.183 7.565 1.00 87.19 206 ILE A N 1
ATOM 1643 C CA . ILE A 1 206 ? 16.772 2.480 6.501 1.00 87.19 206 ILE A CA 1
ATOM 1644 C C . ILE A 1 206 ? 15.299 2.341 6.879 1.00 87.19 206 ILE A C 1
ATOM 1646 O O . ILE A 1 206 ? 14.948 1.661 7.852 1.00 87.19 206 ILE A O 1
ATOM 1650 N N . SER A 1 207 ? 14.439 2.899 6.032 1.00 88.38 207 SER A N 1
ATOM 1651 C CA . SER A 1 207 ? 12.984 2.801 6.121 1.00 88.38 207 SER A CA 1
ATOM 1652 C C . SER A 1 207 ? 12.427 1.931 5.003 1.00 88.38 207 SER A C 1
ATOM 1654 O O . SER A 1 207 ? 12.900 1.952 3.868 1.00 88.38 207 SER A O 1
ATOM 1656 N N . ARG A 1 208 ? 11.392 1.157 5.330 1.00 89.81 208 ARG A N 1
ATOM 1657 C CA . ARG A 1 208 ? 10.619 0.351 4.388 1.00 89.81 208 ARG A CA 1
ATOM 1658 C C . ARG A 1 208 ? 9.238 0.941 4.210 1.00 89.81 208 ARG A C 1
ATOM 1660 O O . ARG A 1 208 ? 8.481 1.052 5.175 1.00 89.81 208 ARG A O 1
ATOM 1667 N N . VAL A 1 209 ? 8.877 1.174 2.959 1.00 89.75 209 VAL A N 1
ATOM 1668 C CA . VAL A 1 209 ? 7.513 1.483 2.543 1.00 89.75 209 VAL A CA 1
ATOM 1669 C C . VAL A 1 209 ? 6.822 0.215 2.071 1.00 89.75 209 VAL A C 1
ATOM 1671 O O . VAL A 1 209 ? 7.416 -0.635 1.413 1.00 89.75 209 VAL A O 1
ATOM 1674 N N . THR A 1 210 ? 5.552 0.070 2.433 1.00 92.25 210 THR A N 1
ATOM 1675 C CA . THR A 1 210 ? 4.636 -0.930 1.880 1.00 92.25 210 THR A CA 1
ATOM 1676 C C . THR A 1 210 ? 3.398 -0.218 1.365 1.00 92.25 210 THR A C 1
ATOM 1678 O O . THR A 1 210 ? 2.792 0.569 2.090 1.00 92.25 210 THR A O 1
ATOM 1681 N N . ALA A 1 211 ? 3.023 -0.506 0.126 1.00 93.19 211 ALA A N 1
ATOM 1682 C CA . ALA A 1 211 ? 1.884 0.094 -0.544 1.00 93.19 211 ALA A CA 1
ATOM 1683 C C . ALA A 1 211 ? 1.191 -0.922 -1.456 1.00 93.19 211 ALA A C 1
ATOM 1685 O O . ALA A 1 211 ? 1.693 -2.020 -1.709 1.00 93.19 211 ALA A O 1
ATOM 1686 N N . VAL A 1 212 ? 0.019 -0.548 -1.943 1.00 94.75 212 VAL A N 1
ATOM 1687 C CA . VAL A 1 212 ? -0.792 -1.341 -2.866 1.00 94.75 212 VAL A CA 1
ATOM 1688 C C . VAL A 1 212 ? -1.279 -0.460 -4.008 1.00 94.75 212 VAL A C 1
ATOM 1690 O O . VAL A 1 212 ? -1.419 0.753 -3.839 1.00 94.75 212 VAL A O 1
ATOM 1693 N N . THR A 1 213 ? -1.552 -1.070 -5.162 1.00 94.12 213 THR A N 1
ATOM 1694 C CA . THR A 1 213 ? -2.114 -0.384 -6.333 1.00 94.12 213 THR A CA 1
ATOM 1695 C C . THR A 1 213 ? -3.458 -0.983 -6.749 1.00 94.12 213 THR A C 1
ATOM 1697 O O . THR A 1 213 ? -3.867 -2.043 -6.255 1.00 94.12 213 THR A O 1
ATOM 1700 N N . LYS A 1 214 ? -4.163 -0.298 -7.657 1.00 93.56 214 LYS A N 1
ATOM 1701 C CA . LYS A 1 214 ? -5.357 -0.781 -8.363 1.00 93.56 214 LYS A CA 1
ATOM 1702 C C . LYS A 1 214 ? -6.397 -1.388 -7.415 1.00 93.56 214 LYS A C 1
ATOM 1704 O O . LYS A 1 214 ? -6.829 -0.740 -6.470 1.00 93.56 214 LYS A O 1
ATOM 1709 N N . ALA A 1 215 ? -6.796 -2.640 -7.645 1.00 94.12 215 ALA A N 1
ATOM 1710 C CA . ALA A 1 215 ? -7.843 -3.314 -6.887 1.00 94.12 215 ALA A CA 1
ATOM 1711 C C . ALA A 1 215 ? -7.478 -3.463 -5.404 1.00 94.12 215 ALA A C 1
ATOM 1713 O O . ALA A 1 215 ? -8.349 -3.331 -4.552 1.00 94.12 215 ALA A O 1
ATOM 1714 N N . CYS A 1 216 ? -6.205 -3.704 -5.081 1.00 95.06 216 CYS A N 1
ATOM 1715 C CA . CYS A 1 216 ? -5.762 -3.775 -3.690 1.00 95.06 216 CYS A CA 1
ATOM 1716 C C . CYS A 1 216 ? -5.810 -2.398 -3.013 1.00 95.06 216 CYS A C 1
ATOM 1718 O O . CYS A 1 216 ? -6.168 -2.316 -1.842 1.00 95.06 216 CYS A O 1
ATOM 1720 N N . ALA A 1 217 ? -5.509 -1.319 -3.745 1.00 95.00 217 ALA A N 1
ATOM 1721 C CA . ALA A 1 217 ? -5.641 0.045 -3.235 1.00 95.00 217 ALA A CA 1
ATOM 1722 C C . ALA A 1 217 ? -7.100 0.449 -3.002 1.00 95.00 217 ALA A C 1
ATOM 1724 O O . ALA A 1 217 ? -7.402 1.014 -1.954 1.00 95.00 217 ALA A O 1
ATOM 1725 N N . PHE A 1 218 ? -8.008 0.122 -3.927 1.00 95.44 218 PHE A N 1
ATOM 1726 C CA . PHE A 1 218 ? -9.442 0.341 -3.719 1.00 95.44 218 PHE A CA 1
ATOM 1727 C C . PHE A 1 218 ? -9.947 -0.423 -2.496 1.00 95.44 218 PHE A C 1
ATOM 1729 O O . PHE A 1 218 ? -10.531 0.192 -1.613 1.00 95.44 218 PHE A O 1
ATOM 1736 N N . LYS A 1 219 ? -9.604 -1.711 -2.367 1.00 95.94 219 LYS A N 1
ATOM 1737 C CA . LYS A 1 219 ? -9.950 -2.514 -1.183 1.00 95.94 219 LYS A CA 1
ATOM 1738 C C . LYS A 1 219 ? -9.420 -1.915 0.118 1.00 95.94 219 LYS A C 1
ATOM 1740 O O . LYS A 1 219 ? -10.123 -1.935 1.118 1.00 95.94 219 LYS A O 1
ATOM 1745 N N . ALA A 1 220 ? -8.195 -1.384 0.125 1.00 95.75 220 ALA A N 1
ATOM 1746 C CA . ALA A 1 220 ? -7.637 -0.725 1.306 1.00 95.75 220 ALA A CA 1
ATOM 1747 C C . ALA A 1 220 ? -8.441 0.529 1.693 1.00 95.75 220 ALA A C 1
ATOM 1749 O O . ALA A 1 220 ? -8.736 0.722 2.871 1.00 95.75 220 ALA A O 1
ATOM 1750 N N . LYS A 1 221 ? -8.826 1.354 0.710 1.00 94.69 221 LYS A N 1
ATOM 1751 C CA . LYS A 1 221 ? -9.650 2.557 0.922 1.00 94.69 221 LYS A CA 1
ATOM 1752 C C . LYS A 1 221 ? -11.076 2.212 1.373 1.00 94.69 221 LYS A C 1
ATOM 1754 O O . LYS A 1 221 ? -11.574 2.812 2.316 1.00 94.69 221 LYS A O 1
ATOM 1759 N N . GLU A 1 222 ? -11.709 1.215 0.756 1.00 95.44 222 GLU A N 1
ATOM 1760 C CA . GLU A 1 222 ? -13.029 0.706 1.166 1.00 95.44 222 GLU A CA 1
ATOM 1761 C C . GLU A 1 222 ? -13.006 0.165 2.599 1.00 95.44 222 GLU A C 1
ATOM 1763 O O . GLU A 1 222 ? -13.918 0.421 3.379 1.00 95.44 222 GLU A O 1
ATOM 1768 N N . LEU A 1 223 ? -11.935 -0.541 2.969 1.00 94.62 223 LEU A N 1
ATOM 1769 C CA . LEU A 1 223 ? -11.745 -1.058 4.320 1.00 94.62 223 LEU A CA 1
ATOM 1770 C C . LEU A 1 223 ? -11.597 0.066 5.353 1.00 94.62 223 LEU A C 1
ATOM 1772 O O . LEU A 1 223 ? -12.144 -0.044 6.448 1.00 94.62 223 LEU A O 1
ATOM 1776 N N . ALA A 1 224 ? -10.894 1.149 5.006 1.00 94.50 224 ALA A N 1
ATOM 1777 C CA . ALA A 1 224 ? -10.797 2.337 5.852 1.00 94.50 224 ALA A CA 1
ATOM 1778 C C . ALA A 1 224 ? -12.171 2.986 6.063 1.00 94.50 224 ALA A C 1
ATOM 1780 O O . ALA A 1 224 ? -12.547 3.263 7.198 1.00 94.50 224 ALA A O 1
ATOM 1781 N N . TYR A 1 225 ? -12.942 3.139 4.984 1.00 94.44 225 TYR A N 1
ATOM 1782 C CA . TYR A 1 225 ? -14.290 3.699 5.030 1.00 94.44 225 TYR A CA 1
ATOM 1783 C C . TYR A 1 225 ? -15.257 2.846 5.868 1.00 94.44 225 TYR A C 1
ATOM 1785 O O . TYR A 1 225 ? -15.965 3.374 6.721 1.00 94.44 225 TYR A O 1
ATOM 1793 N N . SER A 1 226 ? -15.254 1.521 5.680 1.00 92.50 226 SER A N 1
ATOM 1794 C CA . SER A 1 226 ? -16.066 0.593 6.483 1.00 92.50 226 SER A CA 1
ATOM 1795 C C . SER A 1 226 ? -15.715 0.685 7.966 1.00 92.50 226 SER A C 1
ATOM 1797 O O . SER A 1 226 ? -16.601 0.759 8.812 1.00 92.50 226 SER A O 1
ATOM 1799 N N . LEU A 1 227 ? -14.419 0.731 8.291 1.00 91.69 227 LEU A N 1
ATOM 1800 C CA . LEU A 1 227 ? -13.970 0.864 9.673 1.00 91.69 227 LEU A CA 1
ATOM 1801 C C . LEU A 1 227 ? -14.380 2.214 10.273 1.00 91.69 227 LEU A C 1
ATOM 1803 O O . LEU A 1 227 ? -14.755 2.275 11.441 1.00 91.69 227 LEU A O 1
ATOM 1807 N N . GLU A 1 228 ? -14.342 3.292 9.493 1.00 92.19 228 GLU A N 1
ATOM 1808 C CA . GLU A 1 228 ? -14.827 4.595 9.941 1.00 92.19 228 GLU A CA 1
ATOM 1809 C C . GLU A 1 228 ? -16.328 4.575 10.256 1.00 92.19 228 GLU A C 1
ATOM 1811 O O . GLU A 1 228 ? -16.736 5.109 11.290 1.00 92.19 228 GLU A O 1
ATOM 1816 N N . GLN A 1 229 ? -17.139 3.915 9.424 1.00 91.25 229 GLN A N 1
ATOM 1817 C CA . GLN A 1 229 ? -18.568 3.730 9.691 1.00 91.25 229 GLN A CA 1
ATOM 1818 C C . GLN A 1 229 ? -18.804 2.923 10.970 1.00 91.25 229 GLN A C 1
ATOM 1820 O O . GLN A 1 229 ? -19.566 3.360 11.828 1.00 91.25 229 GLN A O 1
ATOM 1825 N N . GLU A 1 230 ? -18.100 1.804 11.154 1.00 88.50 230 GLU A N 1
ATOM 1826 C CA . GLU A 1 230 ? -18.206 0.986 12.370 1.00 88.50 230 GLU A CA 1
ATOM 1827 C C . GLU A 1 230 ? -17.820 1.778 13.628 1.00 88.50 230 GLU A C 1
ATOM 1829 O O . GLU A 1 230 ? -18.498 1.706 14.656 1.00 88.50 230 GLU A O 1
ATOM 1834 N N . VAL A 1 231 ? -16.754 2.580 13.547 1.00 88.69 231 VAL A N 1
ATOM 1835 C CA . VAL A 1 231 ? -16.325 3.479 14.626 1.00 88.69 231 VAL A CA 1
ATOM 1836 C C . VAL A 1 231 ? -17.383 4.550 14.900 1.00 88.69 231 VAL A C 1
ATOM 1838 O O . VAL A 1 231 ? -17.663 4.854 16.062 1.00 88.69 231 VAL A O 1
ATOM 1841 N N . HIS A 1 232 ? -17.997 5.113 13.860 1.00 89.00 232 HIS A N 1
ATOM 1842 C CA . HIS A 1 232 ? -19.053 6.109 14.003 1.00 89.00 232 HIS A CA 1
ATOM 1843 C C . HIS A 1 232 ? -20.315 5.517 14.652 1.00 89.00 232 HIS A C 1
ATOM 1845 O O . HIS A 1 232 ? -20.831 6.072 15.625 1.00 89.00 232 HIS A O 1
ATOM 1851 N N . GLU A 1 233 ? -20.776 4.356 14.194 1.00 87.75 233 GLU A N 1
ATOM 1852 C CA . GLU A 1 233 ? -21.904 3.627 14.784 1.00 87.75 233 GLU A CA 1
ATOM 1853 C C . GLU A 1 233 ? -21.639 3.272 16.251 1.00 87.75 233 GLU A C 1
ATOM 1855 O O . GLU A 1 233 ? -22.475 3.531 17.116 1.00 87.75 233 GLU A O 1
ATOM 1860 N N . ALA A 1 234 ? -20.443 2.769 16.569 1.00 84.75 234 ALA A N 1
ATOM 1861 C CA . ALA A 1 234 ? -20.054 2.466 17.946 1.00 84.75 234 ALA A CA 1
ATOM 1862 C C . ALA A 1 234 ? -19.984 3.717 18.839 1.00 84.75 234 ALA A C 1
ATOM 1864 O O . ALA A 1 234 ? -20.193 3.622 20.047 1.00 84.75 234 ALA A O 1
ATOM 1865 N N . SER A 1 235 ? -19.704 4.890 18.265 1.00 84.38 235 SER A N 1
ATOM 1866 C CA . SER A 1 235 ? -19.690 6.155 19.007 1.00 84.38 235 SER A CA 1
ATOM 1867 C C . SER A 1 235 ? -21.085 6.721 19.286 1.00 84.38 235 SER A C 1
ATOM 1869 O O . SER A 1 235 ? -21.266 7.439 20.269 1.00 84.38 235 SER A O 1
ATOM 1871 N N . THR A 1 236 ? -22.070 6.398 18.442 1.00 84.38 236 THR A N 1
ATOM 1872 C CA . THR A 1 236 ? -23.450 6.904 18.549 1.00 84.38 236 THR A CA 1
ATOM 1873 C C . THR A 1 236 ? -24.359 5.957 19.324 1.00 84.38 236 THR A C 1
ATOM 1875 O O . THR A 1 236 ? -25.245 6.414 20.049 1.00 84.38 236 THR A O 1
ATOM 1878 N N . ALA A 1 237 ? -24.121 4.647 19.239 1.00 75.62 237 ALA A N 1
ATOM 1879 C CA . ALA A 1 237 ? -24.743 3.674 20.119 1.00 75.62 237 ALA A CA 1
ATOM 1880 C C . ALA A 1 237 ? -24.253 3.932 21.553 1.00 75.62 237 ALA A C 1
ATOM 1882 O O . ALA A 1 237 ? -23.103 3.659 21.887 1.00 75.62 237 ALA A O 1
ATOM 1883 N N . GLN A 1 238 ? -25.118 4.487 22.408 1.00 57.16 238 GLN A N 1
ATOM 1884 C CA . GLN A 1 238 ? -24.867 4.736 23.835 1.00 57.16 238 GLN A CA 1
ATOM 1885 C C . GLN A 1 238 ? -24.715 3.426 24.639 1.00 57.16 238 GLN A C 1
ATOM 1887 O O . GLN A 1 238 ? -25.476 3.156 25.564 1.00 57.16 238 GLN A O 1
ATOM 1892 N N . GLY A 1 239 ? -23.757 2.576 24.283 1.00 52.47 239 GLY A N 1
ATOM 1893 C CA . GLY A 1 239 ? -23.565 1.293 24.936 1.00 52.47 239 GLY A CA 1
ATOM 1894 C C . GLY A 1 239 ? -22.747 0.312 24.108 1.00 52.47 239 GLY A C 1
ATOM 1895 O O . GLY A 1 239 ? -23.184 -0.183 23.075 1.00 52.47 239 GLY A O 1
ATOM 1896 N N . SER A 1 240 ? -21.578 -0.013 24.653 1.00 52.16 240 SER A N 1
ATOM 1897 C CA . SER A 1 240 ? -21.057 -1.382 24.748 1.00 52.16 240 SER A CA 1
ATOM 1898 C C . SER A 1 240 ? -20.691 -2.181 23.493 1.00 52.16 240 SER A C 1
ATOM 1900 O O . SER A 1 240 ? -20.283 -3.332 23.663 1.00 52.16 240 SER A O 1
ATOM 1902 N N . ARG A 1 241 ? -20.669 -1.628 22.271 1.00 59.06 241 ARG A N 1
ATOM 1903 C CA . ARG A 1 241 ? -19.884 -2.293 21.214 1.00 59.06 241 ARG A CA 1
ATOM 1904 C C . ARG A 1 241 ? -18.399 -2.033 21.453 1.00 59.06 241 ARG A C 1
ATOM 1906 O O . ARG A 1 241 ? -17.826 -1.054 20.982 1.00 59.06 241 ARG A O 1
ATOM 1913 N N . GLN A 1 242 ? -17.779 -2.903 22.246 1.00 62.50 242 GLN A N 1
ATOM 1914 C CA . GLN A 1 242 ? -16.328 -2.948 22.337 1.00 62.50 242 GLN A CA 1
ATOM 1915 C C . GLN A 1 242 ? -15.791 -3.376 20.979 1.00 62.50 242 GLN A C 1
ATOM 1917 O O . GLN A 1 242 ? -16.087 -4.474 20.519 1.00 62.50 242 GLN A O 1
ATOM 1922 N N . LEU A 1 243 ? -15.015 -2.496 20.351 1.00 67.31 243 LEU A N 1
ATOM 1923 C CA . LEU A 1 243 ? -14.269 -2.864 19.159 1.00 67.31 243 LEU A CA 1
ATOM 1924 C C . LEU A 1 243 ? -13.229 -3.915 19.562 1.00 67.31 243 LEU A C 1
ATOM 1926 O O . LEU A 1 243 ? -12.364 -3.653 20.414 1.00 67.31 243 LEU A O 1
ATOM 1930 N N . GLU A 1 244 ? -13.359 -5.108 18.989 1.00 68.38 244 GLU A N 1
ATOM 1931 C CA . GLU A 1 244 ? -12.517 -6.270 19.255 1.00 68.38 244 GLU A CA 1
ATOM 1932 C C . GLU A 1 244 ? -11.093 -6.062 18.704 1.00 68.38 244 GLU A C 1
ATOM 1934 O O . GLU A 1 244 ? -10.718 -5.030 18.139 1.00 68.38 244 GLU A O 1
ATOM 1939 N N . ASP A 1 245 ? -10.221 -7.049 18.905 1.00 70.31 245 ASP A N 1
ATOM 1940 C CA . ASP A 1 245 ? -8.868 -7.029 18.337 1.00 70.31 245 ASP A CA 1
ATOM 1941 C C . ASP A 1 245 ? -8.855 -7.226 16.813 1.00 70.31 245 ASP A C 1
ATOM 1943 O O . ASP A 1 245 ? -7.844 -6.955 16.157 1.00 70.31 245 ASP A O 1
ATOM 1947 N N . LYS A 1 246 ? -9.986 -7.637 16.228 1.00 71.06 246 LYS A N 1
ATOM 1948 C CA . LYS A 1 246 ? -10.158 -7.757 14.777 1.00 71.06 246 LYS A CA 1
ATOM 1949 C C . LYS A 1 246 ? -10.073 -6.391 14.100 1.00 71.06 246 LYS A C 1
ATOM 1951 O O . LYS A 1 246 ? -9.342 -6.261 13.121 1.00 71.06 246 LYS A O 1
ATOM 1956 N N . GLU A 1 247 ? -10.710 -5.367 14.660 1.00 72.94 247 GLU A N 1
ATOM 1957 C CA . GLU A 1 247 ? -10.671 -3.992 14.155 1.00 72.94 247 GLU A CA 1
ATOM 1958 C C . GLU A 1 247 ? -9.246 -3.416 14.216 1.00 72.94 247 GLU A C 1
ATOM 1960 O O . GLU A 1 247 ? -8.815 -2.702 13.313 1.00 72.94 247 GLU A O 1
ATOM 1965 N N . ILE A 1 248 ? -8.446 -3.804 15.217 1.00 72.69 248 ILE A N 1
ATOM 1966 C CA . ILE A 1 248 ? -7.019 -3.444 15.274 1.00 72.69 248 ILE A CA 1
ATOM 1967 C C . ILE A 1 248 ? -6.205 -4.181 14.208 1.00 72.69 248 ILE A C 1
ATOM 1969 O O . ILE A 1 248 ? -5.293 -3.599 13.621 1.00 72.69 248 ILE A O 1
ATOM 1973 N N . SER A 1 249 ? -6.513 -5.449 13.936 1.00 79.38 249 SER A N 1
ATOM 1974 C CA . SER A 1 249 ? -5.837 -6.216 12.883 1.00 79.38 249 SER A CA 1
ATOM 1975 C C . SER A 1 249 ? -6.062 -5.596 11.498 1.00 79.38 249 SER A C 1
ATOM 1977 O O . SER A 1 249 ? -5.128 -5.490 10.697 1.00 79.38 249 SER A O 1
ATOM 1979 N N . VAL A 1 250 ? -7.274 -5.090 11.253 1.00 84.56 250 VAL A N 1
ATOM 1980 C CA . VAL A 1 250 ? -7.663 -4.384 10.024 1.00 84.56 250 VAL A CA 1
ATOM 1981 C C . VAL A 1 250 ? -6.795 -3.145 9.766 1.00 84.56 250 VAL A C 1
ATOM 1983 O O . VAL A 1 250 ? -6.427 -2.886 8.617 1.00 84.56 250 VAL A O 1
ATOM 1986 N N . MET A 1 251 ? -6.341 -2.454 10.820 1.00 84.31 251 MET A N 1
ATOM 1987 C CA . MET A 1 251 ? -5.471 -1.271 10.719 1.00 84.31 251 MET A CA 1
ATOM 1988 C C . MET A 1 251 ? -4.165 -1.526 9.961 1.00 84.31 251 MET A C 1
ATOM 1990 O O . MET A 1 251 ? -3.521 -0.581 9.509 1.00 84.31 251 MET A O 1
ATOM 1994 N N . ALA A 1 252 ? -3.714 -2.775 9.820 1.00 86.31 252 ALA A N 1
ATOM 1995 C CA . ALA A 1 252 ? -2.528 -3.086 9.027 1.00 86.31 252 ALA A CA 1
ATOM 1996 C C . ALA A 1 252 ? -2.742 -2.830 7.523 1.00 86.31 252 ALA A C 1
ATOM 1998 O O . ALA A 1 252 ? -1.794 -2.427 6.847 1.00 86.31 252 ALA A O 1
ATOM 1999 N N . ASN A 1 253 ? -3.973 -2.996 7.031 1.00 91.69 253 ASN A N 1
ATOM 2000 C CA . ASN A 1 253 ? -4.310 -3.040 5.605 1.00 91.69 253 ASN A CA 1
ATOM 2001 C C . ASN A 1 253 ? -5.057 -1.800 5.088 1.00 91.69 253 ASN A C 1
ATOM 2003 O O . ASN A 1 253 ? -5.388 -1.755 3.908 1.00 91.69 253 ASN A O 1
ATOM 2007 N N . ILE A 1 254 ? -5.301 -0.802 5.938 1.00 94.31 254 ILE A N 1
ATOM 2008 C CA . ILE A 1 254 ? -5.853 0.498 5.527 1.00 94.31 254 ILE A CA 1
ATOM 2009 C C . ILE A 1 254 ? -4.730 1.489 5.160 1.00 94.31 254 ILE A C 1
ATOM 2011 O O . ILE A 1 254 ? -3.574 1.257 5.547 1.00 94.31 254 ILE A O 1
ATOM 2015 N N . PRO A 1 255 ? -5.022 2.586 4.438 1.00 93.50 255 PRO A N 1
ATOM 2016 C CA . PRO A 1 255 ? -4.041 3.616 4.132 1.00 93.50 255 PRO A CA 1
ATOM 2017 C C . PRO A 1 255 ? -3.527 4.324 5.392 1.00 93.50 255 PRO A C 1
ATOM 2019 O O . PRO A 1 255 ? -4.253 4.508 6.362 1.00 93.50 255 PRO A O 1
ATOM 2022 N N . THR A 1 256 ? -2.257 4.733 5.393 1.00 90.50 256 THR A N 1
ATOM 2023 C CA . THR A 1 256 ? -1.601 5.377 6.545 1.00 90.50 256 THR A CA 1
ATOM 2024 C C . THR A 1 256 ? -2.289 6.674 6.974 1.00 90.50 256 THR A C 1
ATOM 2026 O O . THR A 1 256 ? -2.328 6.942 8.173 1.00 90.50 256 THR A O 1
ATOM 2029 N N . ALA A 1 257 ? -2.852 7.433 6.027 1.00 87.50 257 ALA A N 1
ATOM 2030 C CA . ALA A 1 257 ? -3.570 8.681 6.297 1.00 87.50 257 ALA A CA 1
ATOM 2031 C C . ALA A 1 257 ? -4.745 8.472 7.270 1.00 87.50 257 ALA A C 1
ATOM 2033 O O . ALA A 1 257 ? -4.914 9.240 8.212 1.00 87.50 257 ALA A O 1
ATOM 2034 N N . ASP A 1 258 ? -5.477 7.366 7.122 1.00 90.56 258 ASP A N 1
ATOM 2035 C CA . ASP A 1 258 ? -6.649 7.055 7.946 1.00 90.56 258 ASP A CA 1
ATOM 2036 C C . ASP A 1 258 ? -6.268 6.453 9.312 1.00 90.56 258 ASP A C 1
ATOM 2038 O O . ASP A 1 258 ? -7.046 6.468 10.268 1.00 90.56 258 ASP A O 1
ATOM 2042 N N . LYS A 1 259 ? -5.048 5.909 9.448 1.00 90.00 259 LYS A N 1
ATOM 2043 C CA . LYS A 1 259 ? -4.661 5.126 10.635 1.00 90.00 259 LYS A CA 1
ATOM 2044 C C . LYS A 1 259 ? -4.626 5.936 11.916 1.00 90.00 259 LYS A C 1
ATOM 2046 O O . LYS A 1 259 ? -4.992 5.404 12.960 1.00 90.00 259 LYS A O 1
ATOM 2051 N N . ALA A 1 260 ? -4.090 7.153 11.878 1.00 87.75 260 ALA A N 1
ATOM 2052 C CA . ALA A 1 260 ? -3.844 7.916 13.099 1.00 87.75 260 ALA A CA 1
ATOM 2053 C C . ALA A 1 260 ? -5.164 8.292 13.788 1.00 87.75 260 ALA A C 1
ATOM 2055 O O . ALA A 1 260 ? -5.340 8.013 14.977 1.00 87.75 260 ALA A O 1
ATOM 2056 N N . ASP A 1 261 ? -6.097 8.843 13.014 1.00 89.62 261 ASP A N 1
ATOM 2057 C CA . ASP A 1 261 ? -7.410 9.267 13.492 1.00 89.62 261 ASP A CA 1
ATOM 2058 C C . ASP A 1 261 ? -8.279 8.073 13.915 1.00 89.62 261 ASP A C 1
ATOM 2060 O O . ASP A 1 261 ? -8.747 8.020 15.056 1.00 89.62 261 ASP A O 1
ATOM 2064 N N . LEU A 1 262 ? -8.395 7.041 13.067 1.00 91.00 262 LEU A N 1
ATOM 2065 C CA . LEU A 1 262 ? -9.164 5.840 13.409 1.00 91.00 262 LEU A CA 1
ATOM 2066 C C . LEU A 1 262 ? -8.610 5.152 14.657 1.00 91.00 262 LEU A C 1
ATOM 2068 O O . LEU A 1 262 ? -9.373 4.768 15.542 1.00 91.00 262 LEU A O 1
ATOM 2072 N N . LYS A 1 263 ? -7.283 5.061 14.803 1.00 89.62 263 LYS A N 1
ATOM 2073 C CA . LYS A 1 263 ? -6.672 4.495 16.013 1.00 89.62 263 LYS A CA 1
ATOM 2074 C C . LYS A 1 263 ? -7.031 5.299 17.259 1.00 89.62 263 LYS A C 1
ATOM 2076 O O . LYS A 1 263 ? -7.322 4.699 18.293 1.00 89.62 263 LYS A O 1
ATOM 2081 N N . ALA A 1 264 ? -7.001 6.629 17.184 1.00 89.81 264 ALA A N 1
ATOM 2082 C CA . ALA A 1 264 ? -7.357 7.487 18.308 1.00 89.81 264 ALA A CA 1
ATOM 2083 C C . ALA A 1 264 ? -8.829 7.298 18.711 1.00 89.81 264 ALA A C 1
ATOM 2085 O O . ALA A 1 264 ? -9.113 7.075 19.891 1.00 89.81 264 ALA A O 1
ATOM 2086 N N . LYS A 1 265 ? -9.746 7.286 17.733 1.00 89.81 265 LYS A N 1
ATOM 2087 C CA . LYS A 1 265 ? -11.179 7.032 17.950 1.00 89.81 265 LYS A CA 1
ATOM 2088 C C . LYS A 1 265 ? -11.426 5.648 18.567 1.00 89.81 265 LYS A C 1
ATOM 2090 O O . LYS A 1 265 ? -12.113 5.547 19.582 1.00 89.81 265 LYS A O 1
ATOM 2095 N N . ILE A 1 266 ? -10.800 4.594 18.034 1.00 88.25 266 ILE A N 1
ATOM 2096 C CA . ILE A 1 266 ? -10.912 3.217 18.552 1.00 88.25 266 ILE A CA 1
ATOM 2097 C C . ILE A 1 266 ? -10.426 3.126 20.005 1.00 88.25 266 ILE A C 1
ATOM 2099 O O . ILE A 1 266 ? -11.092 2.525 20.850 1.00 88.25 266 ILE A O 1
ATOM 2103 N N . LEU A 1 267 ? -9.275 3.729 20.325 1.00 87.50 267 LEU A N 1
ATOM 2104 C CA . LEU A 1 267 ? -8.733 3.729 21.689 1.00 87.50 267 LEU A CA 1
ATOM 2105 C C . LEU A 1 267 ? -9.652 4.462 22.672 1.00 87.50 267 LEU A C 1
ATOM 2107 O O . LEU A 1 267 ? -9.851 3.994 23.796 1.00 87.50 267 LEU A O 1
ATOM 2111 N N . LEU A 1 268 ? -10.234 5.584 22.249 1.00 88.06 268 LEU A N 1
ATOM 2112 C CA . LEU A 1 268 ? -11.183 6.347 23.052 1.00 88.06 268 L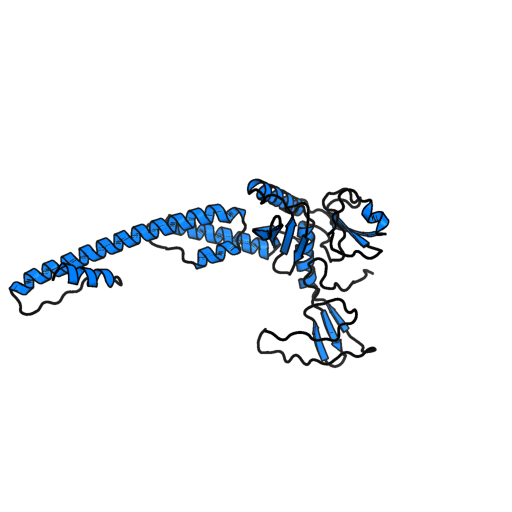EU A CA 1
ATOM 2113 C C . LEU A 1 268 ? -12.459 5.537 23.322 1.00 88.06 268 LEU A C 1
ATOM 2115 O O . LEU A 1 268 ? -12.875 5.434 24.477 1.00 88.06 268 LEU A O 1
ATOM 2119 N N . LEU A 1 269 ? -13.026 4.892 22.298 1.00 85.94 269 LEU A N 1
ATOM 2120 C CA . LEU A 1 269 ? -14.202 4.027 22.442 1.00 85.94 269 LEU A CA 1
ATOM 2121 C C . LEU A 1 269 ? -13.935 2.840 23.369 1.00 85.94 269 LEU A C 1
ATOM 2123 O O . LEU A 1 269 ? -14.750 2.548 24.243 1.00 85.94 269 LEU A O 1
ATOM 2127 N N . ARG A 1 270 ? -12.764 2.201 23.261 1.00 84.88 270 ARG A N 1
ATOM 2128 C CA . ARG A 1 270 ? -12.354 1.137 24.193 1.00 84.88 270 ARG A CA 1
ATOM 2129 C C . ARG A 1 270 ? -12.293 1.639 25.633 1.00 84.88 270 ARG A C 1
ATOM 2131 O O . ARG A 1 270 ? -12.781 0.966 26.538 1.00 84.88 270 ARG A O 1
ATOM 2138 N N . HIS A 1 271 ? -11.729 2.823 25.861 1.00 85.62 271 HIS A N 1
ATOM 2139 C CA . HIS A 1 271 ? -11.653 3.400 27.201 1.00 85.62 271 HIS A CA 1
ATOM 2140 C C . HIS A 1 271 ? -13.040 3.731 27.778 1.00 85.62 271 HIS A C 1
ATOM 2142 O O . HIS A 1 271 ? -13.280 3.476 28.960 1.00 85.62 271 HIS A O 1
ATOM 2148 N N . ILE A 1 272 ? -13.965 4.237 26.954 1.00 85.38 272 ILE A N 1
ATOM 2149 C CA . ILE A 1 272 ? -15.367 4.451 27.345 1.00 85.38 272 ILE A CA 1
ATOM 2150 C C . ILE A 1 272 ? -16.038 3.115 27.677 1.00 85.38 272 ILE A C 1
ATOM 2152 O O . ILE A 1 272 ? -16.603 2.976 28.759 1.00 85.38 272 ILE A O 1
ATOM 2156 N N . GLY A 1 273 ? -15.907 2.108 26.810 1.00 83.75 273 GLY A N 1
ATOM 2157 C CA . GLY A 1 273 ? -16.489 0.783 27.026 1.00 83.75 273 GLY A CA 1
ATOM 2158 C C . GLY A 1 273 ? -15.980 0.098 28.298 1.00 83.75 273 GLY A C 1
ATOM 2159 O O . GLY A 1 273 ? -16.758 -0.520 29.018 1.00 83.75 273 GLY A O 1
ATOM 2160 N N . ILE A 1 274 ? -14.693 0.249 28.633 1.00 84.44 274 ILE A N 1
ATOM 2161 C CA . ILE A 1 274 ? -14.129 -0.266 29.892 1.00 84.44 274 ILE A CA 1
ATOM 2162 C C . ILE A 1 274 ? -14.739 0.449 31.104 1.00 84.44 274 ILE A C 1
ATOM 2164 O O . ILE A 1 274 ? -15.049 -0.200 32.104 1.00 84.44 274 ILE A O 1
ATOM 2168 N N . LYS A 1 275 ? -14.895 1.777 31.044 1.00 86.44 275 LYS A N 1
ATOM 2169 C CA . LYS A 1 275 ? -15.505 2.551 32.134 1.00 86.44 275 LYS A CA 1
ATOM 2170 C C . LYS A 1 275 ? -16.966 2.167 32.347 1.00 86.44 275 LYS A C 1
ATOM 2172 O O . LYS A 1 275 ? -17.352 1.943 33.492 1.00 86.44 275 LYS A O 1
ATOM 2177 N N . GLU A 1 276 ? -17.734 2.038 31.270 1.00 83.81 276 GLU A N 1
ATOM 2178 C CA . GLU A 1 276 ? -19.145 1.657 31.351 1.00 83.81 276 GLU A CA 1
ATOM 2179 C C . GLU A 1 276 ? -19.300 0.234 31.894 1.00 83.81 276 GLU A C 1
ATOM 2181 O O . GLU A 1 276 ? -20.074 0.010 32.818 1.00 83.81 276 GLU A O 1
ATOM 2186 N N . ASN A 1 277 ? -18.472 -0.713 31.443 1.00 83.75 277 ASN A N 1
ATOM 2187 C CA . ASN A 1 277 ? -18.492 -2.074 31.980 1.00 83.75 277 ASN A CA 1
ATOM 2188 C C . ASN A 1 277 ? -18.147 -2.130 33.472 1.00 83.75 277 ASN A C 1
ATOM 2190 O O . ASN A 1 277 ? -18.751 -2.909 34.202 1.00 83.75 277 ASN A O 1
ATOM 2194 N N . LYS A 1 278 ? -17.201 -1.309 33.950 1.00 86.88 278 LYS A N 1
ATOM 2195 C CA . LYS A 1 278 ? -16.908 -1.213 35.391 1.00 86.88 278 LYS A CA 1
ATOM 2196 C C . LYS A 1 278 ? -18.095 -0.663 36.177 1.00 86.88 278 LYS A C 1
ATOM 2198 O O . LYS A 1 278 ? -18.347 -1.128 37.285 1.00 86.88 278 LYS A O 1
ATOM 2203 N N . LYS A 1 279 ? -18.812 0.311 35.614 1.00 87.44 279 LYS A N 1
ATOM 2204 C CA . LYS A 1 279 ? -20.015 0.879 36.225 1.00 87.44 279 LYS A CA 1
ATOM 2205 C C . LYS A 1 279 ? -21.140 -0.156 36.290 1.00 87.44 279 LYS A C 1
ATOM 2207 O O . LYS A 1 279 ? -21.677 -0.370 37.369 1.00 87.44 279 LYS A O 1
ATOM 2212 N N . ILE A 1 280 ? -21.405 -0.862 35.190 1.00 86.38 280 ILE A N 1
ATOM 2213 C CA . ILE A 1 280 ? -22.381 -1.962 35.130 1.00 86.38 280 ILE A CA 1
ATOM 2214 C C . ILE A 1 280 ? -22.016 -3.067 36.129 1.00 86.38 280 ILE A C 1
ATOM 2216 O O . ILE A 1 280 ? -22.877 -3.518 36.877 1.00 86.38 280 ILE A O 1
ATOM 2220 N N . ALA A 1 281 ? -20.744 -3.473 36.197 1.00 86.50 281 ALA A N 1
ATOM 2221 C CA . ALA A 1 281 ? -20.286 -4.479 37.157 1.00 86.50 281 ALA A CA 1
ATOM 2222 C C . ALA A 1 281 ? -20.516 -4.026 38.610 1.00 86.50 281 ALA A C 1
ATOM 2224 O O . ALA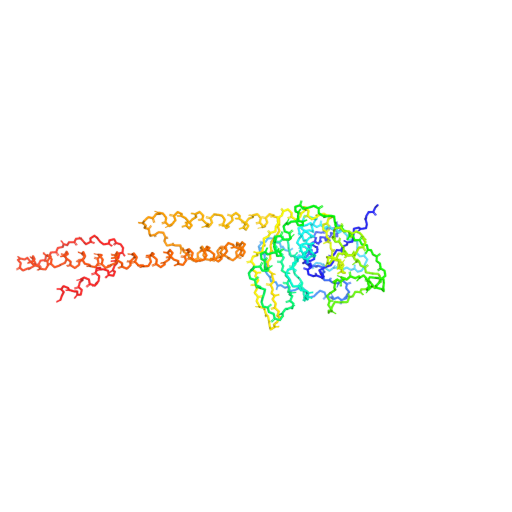 A 1 281 ? -21.007 -4.794 39.433 1.00 86.50 281 ALA A O 1
ATOM 2225 N N . HIS A 1 282 ? -20.230 -2.758 38.924 1.00 88.75 282 HIS A N 1
ATOM 2226 C CA . HIS A 1 282 ? -20.505 -2.200 40.247 1.00 88.75 282 HIS A CA 1
ATOM 2227 C C . HIS A 1 282 ? -22.008 -2.171 40.566 1.00 88.75 282 HIS A C 1
ATOM 2229 O O . HIS A 1 282 ? -22.414 -2.593 41.648 1.00 88.75 282 HIS A O 1
ATOM 2235 N N . GLU A 1 283 ? -22.846 -1.732 39.624 1.00 89.06 283 GLU A N 1
ATOM 2236 C CA . GLU A 1 283 ? -24.308 -1.740 39.768 1.00 89.06 283 GLU A CA 1
ATOM 2237 C C . GLU A 1 283 ? -24.853 -3.165 39.960 1.00 89.06 283 GLU A C 1
ATOM 2239 O O . GLU A 1 283 ? -25.728 -3.382 40.801 1.00 89.06 283 GLU A O 1
ATOM 2244 N N . ASN A 1 284 ? -24.296 -4.151 39.250 1.00 89.12 284 ASN A N 1
ATOM 2245 C CA . ASN A 1 284 ? -24.625 -5.564 39.419 1.00 89.12 284 ASN A CA 1
ATOM 2246 C C . ASN A 1 284 ? -24.267 -6.068 40.822 1.00 89.12 284 ASN A C 1
ATOM 2248 O O . ASN A 1 284 ? -25.098 -6.725 41.449 1.00 89.12 284 ASN A O 1
ATOM 2252 N N . ILE A 1 285 ? -23.075 -5.741 41.337 1.00 88.56 285 ILE A N 1
ATOM 2253 C CA . ILE A 1 285 ? -22.662 -6.100 42.703 1.00 88.56 285 ILE A CA 1
ATOM 2254 C C . ILE A 1 285 ? -23.625 -5.490 43.724 1.00 88.56 285 ILE A C 1
ATOM 2256 O O . ILE A 1 285 ? -24.157 -6.210 44.566 1.00 88.56 285 ILE A O 1
ATOM 2260 N N . VAL A 1 286 ? -23.914 -4.188 43.626 1.00 89.62 286 VAL A N 1
ATOM 2261 C CA . VAL A 1 286 ? -24.835 -3.497 44.547 1.00 89.62 286 VAL A CA 1
ATOM 2262 C C . VAL A 1 286 ? -26.228 -4.131 44.510 1.00 89.62 286 VAL A C 1
ATOM 2264 O O . VAL A 1 286 ? -26.830 -4.375 45.557 1.00 89.62 286 VAL A O 1
ATOM 2267 N N . LYS A 1 287 ? -26.735 -4.451 43.315 1.00 89.00 287 LYS A N 1
ATOM 2268 C CA . LYS A 1 287 ? -28.024 -5.130 43.141 1.00 89.00 287 LYS A CA 1
ATOM 2269 C C . LYS A 1 287 ? -28.019 -6.528 43.763 1.00 89.00 287 LYS A C 1
ATOM 2271 O O . LYS A 1 287 ? -28.990 -6.895 44.419 1.00 89.00 287 LYS A O 1
ATOM 2276 N N . ALA A 1 288 ? -26.942 -7.291 43.581 1.00 87.56 288 ALA A N 1
ATOM 2277 C CA . ALA A 1 288 ? -26.795 -8.624 44.154 1.00 87.56 288 ALA A CA 1
ATOM 2278 C C . ALA A 1 288 ? -26.719 -8.596 45.688 1.00 87.56 288 ALA A C 1
ATOM 2280 O O . ALA A 1 288 ? -27.432 -9.357 46.340 1.00 87.56 288 ALA A O 1
ATOM 2281 N N . VAL A 1 289 ? -25.922 -7.684 46.259 1.00 87.56 289 VAL A N 1
ATOM 2282 C CA . VAL A 1 289 ? -25.800 -7.488 47.714 1.00 87.56 289 VAL A CA 1
ATOM 2283 C C . VAL A 1 289 ? -27.149 -7.121 48.319 1.00 87.56 289 VAL A C 1
ATOM 2285 O O . VAL A 1 289 ? -27.547 -7.710 49.319 1.00 87.56 289 VAL A O 1
ATOM 2288 N N . LYS A 1 290 ? -27.887 -6.196 47.694 1.00 88.44 290 LYS A N 1
ATOM 2289 C CA . LYS A 1 290 ? -29.204 -5.774 48.182 1.00 88.44 290 LYS A CA 1
ATOM 2290 C C . LYS A 1 290 ? -30.186 -6.947 48.279 1.00 88.44 290 LYS A C 1
ATOM 2292 O O . LYS A 1 290 ? -30.797 -7.133 49.325 1.00 88.44 290 LYS A O 1
ATOM 2297 N N . VAL A 1 291 ? -30.303 -7.750 47.218 1.00 87.19 291 VAL A N 1
ATOM 2298 C CA . VAL A 1 291 ? -31.206 -8.916 47.202 1.00 87.19 291 VAL A CA 1
ATOM 2299 C C . VAL A 1 291 ? -30.816 -9.931 48.278 1.00 87.19 291 VAL A C 1
ATOM 2301 O O . VAL A 1 291 ? -31.685 -10.471 48.957 1.00 87.19 291 VAL A O 1
ATOM 2304 N N . LEU A 1 292 ? -29.517 -10.185 48.460 1.00 85.19 292 LEU A N 1
ATOM 2305 C CA . LEU A 1 292 ? -29.036 -11.126 49.473 1.00 85.19 292 LEU A CA 1
ATOM 2306 C C . LEU A 1 292 ? -29.219 -10.605 50.907 1.00 85.19 292 LEU A C 1
ATOM 2308 O O . LEU A 1 292 ? -29.578 -11.390 51.778 1.00 85.19 292 LEU A O 1
ATOM 2312 N N . SER A 1 293 ? -29.039 -9.306 51.154 1.00 85.12 293 SER A N 1
ATOM 2313 C CA . SER A 1 293 ? -29.296 -8.703 52.469 1.00 85.12 293 SER A CA 1
ATOM 2314 C C . SER A 1 293 ? -30.774 -8.813 52.854 1.00 85.12 293 SER A C 1
ATOM 2316 O O . SER A 1 293 ? -31.083 -9.267 53.950 1.00 85.12 293 SER A O 1
ATOM 2318 N N . GLU A 1 294 ? -31.691 -8.485 51.935 1.00 84.38 294 GLU A N 1
ATOM 2319 C CA . GLU A 1 294 ? -33.141 -8.633 52.156 1.00 84.38 294 GLU A CA 1
ATOM 2320 C C . GLU A 1 294 ? -33.533 -10.100 52.437 1.00 84.38 294 GLU A C 1
ATOM 2322 O O . GLU A 1 294 ? -34.479 -10.375 53.174 1.00 84.38 294 GLU A O 1
ATOM 2327 N N . MET A 1 295 ? -32.796 -11.067 51.876 1.00 80.06 295 MET A N 1
ATOM 2328 C CA . MET A 1 295 ? -32.986 -12.495 52.162 1.00 80.06 295 MET A CA 1
ATOM 2329 C C . MET A 1 295 ? -32.459 -12.914 53.534 1.00 80.06 295 MET A C 1
ATOM 2331 O O . MET A 1 295 ? -33.087 -13.745 54.191 1.00 80.06 295 MET A O 1
ATOM 2335 N N . ALA A 1 296 ? -31.305 -12.386 53.945 1.00 78.00 296 ALA A N 1
ATOM 2336 C CA . ALA A 1 296 ? -30.702 -12.690 55.238 1.00 78.00 296 ALA A CA 1
ATOM 2337 C C . ALA A 1 296 ? -31.635 -12.282 56.388 1.00 78.00 296 ALA A C 1
ATOM 2339 O O . ALA A 1 296 ? -31.835 -13.063 57.318 1.00 78.00 296 ALA A O 1
ATOM 2340 N N . ASP A 1 297 ? -32.302 -11.134 56.259 1.00 79.12 297 ASP A N 1
ATOM 2341 C CA . ASP A 1 297 ? -33.303 -10.677 57.227 1.00 79.12 297 ASP A CA 1
ATOM 2342 C C . ASP A 1 297 ? -34.497 -11.652 57.339 1.00 79.12 297 ASP A C 1
ATOM 2344 O O . ASP A 1 297 ? -35.006 -11.900 58.431 1.00 79.12 297 ASP A O 1
ATOM 2348 N N . LEU A 1 298 ? -34.913 -12.285 56.233 1.00 75.81 298 LEU A N 1
ATOM 2349 C CA . LEU A 1 298 ? -36.011 -13.268 56.207 1.00 75.81 298 LEU A CA 1
ATOM 2350 C C . LEU A 1 298 ? -35.628 -14.650 56.769 1.00 75.81 298 LEU A C 1
ATOM 2352 O O . LEU A 1 298 ? -36.509 -15.423 57.158 1.00 75.81 298 LEU A O 1
ATOM 2356 N N . LEU A 1 299 ? -34.335 -14.989 56.805 1.00 72.31 299 LEU A N 1
ATOM 2357 C CA . LEU A 1 299 ? -33.828 -16.243 57.384 1.00 72.31 299 LEU A CA 1
ATOM 2358 C C . LEU A 1 299 ? -33.901 -16.256 58.917 1.00 72.31 299 LEU A C 1
ATOM 2360 O O . LEU A 1 299 ? -33.878 -17.330 59.512 1.00 72.31 299 LEU A O 1
ATOM 2364 N N . VAL A 1 300 ? -34.066 -15.097 59.561 1.00 66.38 300 VAL A N 1
ATOM 2365 C CA . VAL A 1 300 ? -34.329 -15.016 61.008 1.00 66.38 300 VAL A CA 1
ATOM 2366 C C . VAL A 1 300 ? -35.636 -15.741 61.379 1.00 66.38 300 VAL A C 1
ATOM 2368 O O . VAL A 1 300 ? -35.752 -16.283 62.475 1.00 66.38 300 VAL A O 1
ATOM 2371 N N . GLU A 1 301 ? -36.598 -15.822 60.451 1.00 64.38 301 GLU A N 1
ATOM 2372 C CA . GLU A 1 301 ? -37.913 -16.446 60.667 1.00 64.38 301 GLU A CA 1
ATOM 2373 C C . GLU A 1 301 ? -38.086 -17.824 59.993 1.00 64.38 301 GLU A C 1
ATOM 2375 O O . GLU A 1 301 ? -39.043 -18.542 60.293 1.00 64.38 301 GLU A O 1
ATOM 2380 N N . LYS A 1 302 ? -37.197 -18.224 59.070 1.00 70.00 302 LYS A N 1
ATOM 2381 C CA . LYS A 1 302 ? -37.341 -19.441 58.242 1.00 70.00 302 LYS A CA 1
ATOM 2382 C C . LYS A 1 302 ? -36.065 -20.280 58.214 1.00 70.00 302 LYS A C 1
ATOM 2384 O O . LYS A 1 302 ? -34.967 -19.753 58.164 1.00 70.00 302 LYS A O 1
ATOM 2389 N N . SER A 1 303 ? -36.203 -21.606 58.130 1.00 73.19 303 SER A N 1
ATOM 2390 C CA . SER A 1 303 ? -35.061 -22.537 58.072 1.00 73.19 303 SER A CA 1
ATOM 2391 C C . SER A 1 303 ? -34.278 -22.513 56.750 1.00 73.19 303 SER A C 1
ATOM 2393 O O . SER A 1 303 ? -33.146 -22.988 56.708 1.00 73.19 303 SER A O 1
ATOM 2395 N N . SER A 1 304 ? -34.866 -22.001 55.661 1.00 75.81 304 SER A N 1
ATOM 2396 C CA . SER A 1 304 ? -34.194 -21.798 54.368 1.00 75.81 304 SER A CA 1
ATOM 2397 C C . SER A 1 304 ? -34.972 -20.820 53.478 1.00 75.81 304 SER A C 1
ATOM 2399 O O . SER A 1 304 ? -36.199 -20.729 53.569 1.00 75.81 304 SER A O 1
ATOM 2401 N N . VAL A 1 305 ? -34.260 -20.092 52.610 1.00 71.94 305 VAL A N 1
ATOM 2402 C CA . VAL A 1 305 ? -34.828 -19.127 51.656 1.00 71.94 305 VAL A CA 1
ATOM 2403 C C . VAL A 1 305 ? -34.092 -19.241 50.312 1.00 71.94 305 VAL A C 1
ATOM 2405 O O . VAL A 1 305 ? -32.883 -19.455 50.282 1.00 71.94 305 VAL A O 1
ATOM 2408 N N . PHE A 1 306 ? -34.821 -19.100 49.199 1.00 76.12 306 PHE A N 1
ATOM 2409 C CA . PHE A 1 306 ? -34.283 -19.098 47.834 1.00 76.12 306 PHE A CA 1
ATOM 2410 C C . PHE A 1 306 ? -34.680 -17.800 47.114 1.00 76.12 306 PHE A C 1
ATOM 2412 O O . PHE A 1 306 ? -35.849 -17.412 47.160 1.00 76.12 306 PHE A O 1
ATOM 2419 N N . SER A 1 307 ? -33.747 -17.165 46.397 1.00 71.44 307 SER A N 1
ATOM 2420 C CA . SER A 1 307 ? -34.056 -16.107 45.422 1.00 71.44 307 SER A CA 1
ATOM 2421 C C . SER A 1 307 ? -33.244 -16.233 44.147 1.00 71.44 307 SER A C 1
ATOM 2423 O O . SER A 1 307 ? -32.251 -16.956 44.068 1.00 71.44 307 SER A O 1
ATOM 2425 N N . ASN A 1 308 ? -33.698 -15.493 43.140 1.00 78.75 308 ASN A N 1
ATOM 2426 C CA . ASN A 1 308 ? -32.988 -15.288 41.897 1.00 78.75 308 ASN A CA 1
ATOM 2427 C C . ASN A 1 308 ? -32.403 -13.869 41.872 1.00 78.75 308 ASN A C 1
ATOM 2429 O O . ASN A 1 308 ? -33.135 -12.889 42.021 1.00 78.75 308 ASN A O 1
ATOM 2433 N N . VAL A 1 309 ? -31.094 -13.760 41.654 1.00 79.62 309 VAL A N 1
ATOM 2434 C CA . VAL A 1 309 ? -30.398 -12.480 41.510 1.00 79.62 309 VAL A CA 1
ATOM 2435 C C . VAL A 1 309 ? -30.213 -12.189 40.023 1.00 79.62 309 VAL A C 1
ATOM 2437 O O . VAL A 1 309 ? -29.398 -12.806 39.342 1.00 79.62 309 VAL A O 1
ATOM 2440 N N . SER A 1 310 ? -30.965 -11.220 39.501 1.00 79.00 310 SER A N 1
ATOM 2441 C CA . SER A 1 310 ? -30.912 -10.852 38.081 1.00 79.00 310 SER A CA 1
ATOM 2442 C C . SER A 1 310 ? -29.720 -9.934 37.767 1.00 79.00 310 SER A C 1
ATOM 2444 O O . SER A 1 310 ? -29.910 -8.727 37.573 1.00 79.00 310 SER A O 1
ATOM 2446 N N . VAL A 1 311 ? -28.518 -10.516 37.683 1.00 81.62 311 VAL A N 1
ATOM 2447 C CA . VAL A 1 311 ? -27.260 -9.866 37.234 1.00 81.62 311 VAL A CA 1
ATOM 2448 C C . VAL A 1 311 ? -26.698 -10.454 35.926 1.00 81.62 311 VAL A C 1
ATOM 2450 O O . VAL A 1 311 ? -25.576 -10.159 35.524 1.00 81.62 311 VAL A O 1
ATOM 2453 N N . GLY A 1 312 ? -27.483 -11.274 35.220 1.00 80.31 312 GLY A N 1
ATOM 2454 C CA . GLY A 1 312 ? -27.090 -11.844 33.927 1.00 80.31 312 GLY A CA 1
ATOM 2455 C C . GLY A 1 312 ? -25.931 -12.839 34.050 1.00 80.31 312 GLY A C 1
ATOM 2456 O O . GLY A 1 312 ? -25.964 -13.722 34.901 1.00 80.31 312 GLY A O 1
ATOM 2457 N N . SER A 1 313 ? -24.918 -12.711 33.187 1.00 77.12 313 SER A N 1
ATOM 2458 C CA . SER A 1 313 ? -23.720 -13.568 33.176 1.00 77.12 313 SER A CA 1
ATOM 2459 C C . SER A 1 313 ? -22.594 -13.082 34.100 1.00 77.12 313 SER A C 1
ATOM 2461 O O . SER A 1 313 ? -21.490 -13.624 34.051 1.00 77.12 313 SER A O 1
ATOM 2463 N N . ASP A 1 314 ? -22.832 -12.051 34.914 1.00 81.81 314 ASP A N 1
ATOM 2464 C CA . ASP A 1 314 ? -21.843 -11.484 35.834 1.00 81.81 314 ASP A CA 1
ATOM 2465 C C . ASP A 1 314 ? -21.712 -12.340 37.105 1.00 81.81 314 ASP A C 1
ATOM 2467 O O . ASP A 1 314 ? -22.234 -12.031 38.178 1.00 81.81 314 ASP A O 1
ATOM 2471 N N . THR A 1 315 ? -21.016 -13.470 36.981 1.00 81.19 315 THR A N 1
ATOM 2472 C CA . THR A 1 315 ? -20.804 -14.402 38.099 1.00 81.19 315 THR A CA 1
ATOM 2473 C C . THR A 1 315 ? -19.931 -13.809 39.212 1.00 81.19 315 THR A C 1
ATOM 2475 O O . THR A 1 315 ? -19.961 -14.293 40.348 1.00 81.19 315 THR A O 1
ATOM 2478 N N . ALA A 1 316 ? -19.141 -12.771 38.909 1.00 85.19 316 ALA A N 1
ATOM 2479 C CA . ALA A 1 316 ? -18.334 -12.068 39.902 1.00 85.19 316 ALA A CA 1
ATOM 2480 C C . ALA A 1 316 ? -19.234 -11.294 40.872 1.00 85.19 316 ALA A C 1
ATOM 2482 O O . ALA A 1 316 ? -19.057 -11.431 42.083 1.00 85.19 316 ALA A O 1
ATOM 2483 N N . ALA A 1 317 ? -20.263 -10.610 40.359 1.00 84.50 317 ALA A N 1
ATOM 2484 C CA . ALA A 1 317 ? -21.245 -9.914 41.186 1.00 84.50 317 ALA A CA 1
ATOM 2485 C C . ALA A 1 317 ? -21.927 -10.837 42.206 1.00 84.50 317 ALA A C 1
ATOM 2487 O O . ALA A 1 317 ? -22.014 -10.497 43.384 1.00 84.50 317 ALA A O 1
ATOM 2488 N N . THR A 1 318 ? -22.346 -12.042 41.796 1.00 81.62 318 THR A N 1
ATOM 2489 C CA . THR A 1 318 ? -22.928 -13.019 42.734 1.00 81.62 318 THR A CA 1
ATOM 2490 C C . THR A 1 318 ? -21.934 -13.491 43.792 1.00 81.62 318 THR A C 1
ATOM 2492 O O . THR A 1 318 ? -22.304 -13.644 44.953 1.00 81.62 318 THR A O 1
ATOM 2495 N N . ARG A 1 319 ? -20.665 -13.708 43.421 1.00 83.94 319 ARG A N 1
ATOM 2496 C CA . ARG A 1 319 ? -19.634 -14.182 44.353 1.00 83.94 319 ARG A CA 1
ATOM 2497 C C . ARG A 1 319 ? -19.288 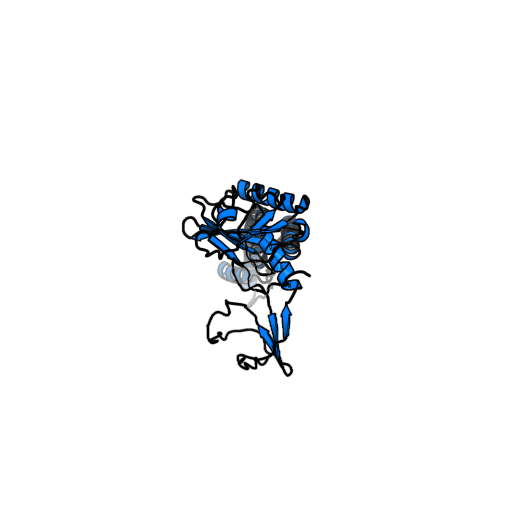-13.120 45.394 1.00 83.94 319 ARG A C 1
ATOM 2499 O O . ARG A 1 319 ? -19.202 -13.446 46.573 1.00 83.94 319 ARG A O 1
ATOM 2506 N N . GLU A 1 320 ? -19.080 -11.879 44.964 1.00 85.19 320 GLU A N 1
ATOM 2507 C CA . GLU A 1 320 ? -18.771 -10.771 45.873 1.00 85.19 320 GLU A CA 1
ATOM 2508 C C . GLU A 1 320 ? -19.939 -10.475 46.810 1.00 85.19 320 GLU A C 1
ATOM 2510 O O . GLU A 1 320 ? -19.730 -10.250 48.000 1.00 85.19 320 GLU A O 1
ATOM 2515 N N . ALA A 1 321 ? -21.170 -10.562 46.308 1.00 81.75 321 ALA A N 1
ATOM 2516 C CA . ALA A 1 321 ? -22.345 -10.312 47.122 1.00 81.75 321 ALA A CA 1
ATOM 2517 C C . ALA A 1 321 ? -22.544 -11.345 48.241 1.00 81.75 321 ALA A C 1
ATOM 2519 O O . ALA A 1 321 ? -22.920 -10.970 49.346 1.00 81.75 321 ALA A O 1
ATOM 2520 N N . VAL A 1 322 ? -22.234 -12.624 47.995 1.00 79.19 322 VAL A N 1
ATOM 2521 C CA . VAL A 1 322 ? -22.251 -13.658 49.046 1.00 79.19 322 VAL A CA 1
ATOM 2522 C C . VAL A 1 322 ? -21.221 -13.356 50.136 1.00 79.19 322 VAL A C 1
ATOM 2524 O O . VAL A 1 322 ? -21.531 -13.489 51.313 1.00 79.19 322 VAL A O 1
ATOM 2527 N N . VAL A 1 323 ? -20.015 -12.911 49.767 1.00 80.00 323 VAL A N 1
ATOM 2528 C CA . VAL A 1 323 ? -18.970 -12.540 50.740 1.00 80.00 323 VAL A CA 1
ATOM 2529 C C . VAL A 1 323 ? -19.354 -11.297 51.545 1.00 80.00 323 VAL A C 1
ATOM 2531 O O . VAL A 1 323 ? -18.986 -11.201 52.704 1.00 80.00 323 VAL A O 1
ATOM 2534 N N . GLY A 1 324 ? -20.073 -10.346 50.947 1.00 71.88 324 GLY A N 1
ATOM 2535 C CA . GLY A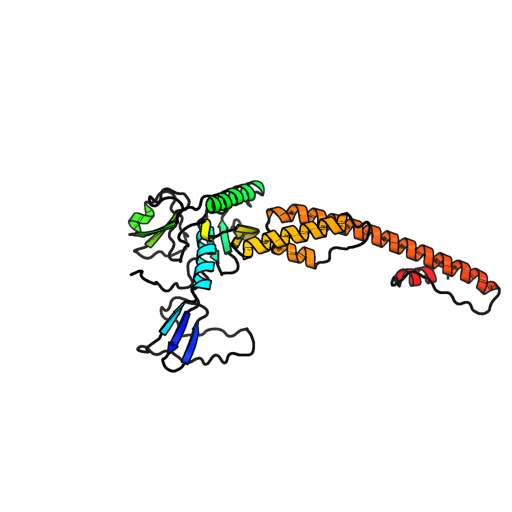 1 324 ? -20.469 -9.107 51.623 1.00 71.88 324 GLY A CA 1
ATOM 2536 C C . GLY A 1 324 ? -21.638 -9.240 52.605 1.00 71.88 324 GLY A C 1
ATOM 2537 O O . GLY A 1 324 ? -21.897 -8.290 53.339 1.00 71.88 324 GLY A O 1
ATOM 2538 N N . VAL A 1 325 ? -22.358 -10.367 52.591 1.00 71.69 325 VAL A N 1
ATOM 2539 C CA . VAL A 1 325 ? -23.561 -10.607 53.414 1.00 71.69 325 VAL A CA 1
ATOM 2540 C C . VAL A 1 325 ? -23.317 -11.634 54.532 1.00 71.69 325 VAL A C 1
ATOM 2542 O O . VAL A 1 325 ? -24.053 -11.625 55.516 1.00 71.69 325 VAL A O 1
ATOM 2545 N N . ILE A 1 326 ? -22.299 -12.497 54.402 1.00 61.94 326 ILE A N 1
ATOM 2546 C CA . ILE A 1 326 ? -21.817 -13.399 55.471 1.00 61.94 326 ILE A CA 1
ATOM 2547 C C . ILE A 1 326 ? -20.927 -12.617 56.441 1.00 61.94 326 ILE A C 1
ATOM 2549 O O . ILE A 1 326 ? -21.095 -12.811 57.665 1.00 61.94 326 ILE A O 1
#

Nearest PDB structures (foldseek):
  2zzg-assembly1_A  TM=7.724E-01  e=5.056E-09  Pyrococcus horikoshii
  2zze-assembly2_B  TM=7.617E-01  e=9.090E-09  Pyrococcus horikoshii
  2zzg-assembly2_B  TM=7.582E-01  e=9.639E-09  Pyrococcus horikoshii
  1v4p-assembly3_C  TM=8.015E-01  e=4.304E-06  Pyrococcus horikoshii
  3rfn-assembly1_A  TM=7.692E-01  e=2.394E-06  Pyrococcus horikoshii OT3